Protein AF-D2PHM4-F1 (afdb_monomer_lite)

Sequence (301 aa):
MIYGFFGALIGNEVLVALSVEWSGKTADNRLIAVYLSSAILGSISFLFLSQQLGLISILLSMGILLYHSKEYLGVSKIGLSPTTYNWLLFYSIMISSAIVAFQLGLGCTIPYINLIFPASMILAVMDRDIALVTGVKIARHWENVLAFILLAIGMGIYPNGSILMILAWILSFHASGLYRFKGRRYPILHLGIAWIYLLIASILVFSYDIYIHAIAVGFLFNTVFGVDVVMMDLFVNAFNRRIHVKPSYIPFILLNVGLTMRFLYNFGLSIPILLLASPLQGIGILSFFVLTLKQVVRLNE

pLDDT: mean 85.39, std 11.66, range [43.72, 97.31]

Organism: Saccharolobus islandicus (strain L.D.8.5 / Lassen #2) (NCBI:txid425944)

Secondary structure (DSSP, 8-state):
-IIIIIHHHHHHIIIIIHHHHHHSSPPPHHHHHHHHHHHHHHHHHHHHT-HHHHHHHHHHHHHHHHHHHHHHTS--TTSPPP-HHHHHHHHHHHHHHHHHHHHHHHTS--TTGGGHHHHHHHHHHHHHHHHHHH-PPPS-HHHHHHHHHHHHHHHHTTTTTHHHHHHHHHHHHHHHTGGG--S-HHHHHHHHHHHHHHHHHHHSTT-HHHHHHIIIIIIHHHHHHHHHHHHHHHHHHHTT--------SHHHHHHHHHHHHHHHHHTT--THHHHHHHHHHHHHHHHHHHHHHHHHHHT--

Structure (mmCIF, N/CA/C/O backbone):
data_AF-D2PHM4-F1
#
_entry.id   AF-D2PHM4-F1
#
loop_
_atom_site.group_PDB
_atom_site.id
_atom_site.type_symbol
_atom_site.label_atom_id
_atom_site.label_alt_id
_atom_site.label_comp_id
_atom_site.label_asym_id
_atom_site.label_entity_id
_atom_site.label_seq_id
_atom_site.pdbx_PDB_ins_code
_atom_site.Cartn_x
_atom_site.Cartn_y
_atom_site.Cartn_z
_atom_site.occupancy
_atom_site.B_iso_or_equiv
_atom_site.auth_seq_id
_atom_site.auth_comp_id
_atom_site.auth_asym_id
_atom_site.auth_atom_id
_atom_site.pdbx_PDB_model_num
ATOM 1 N N . MET A 1 1 ? -3.105 2.148 -11.344 1.00 66.62 1 MET A N 1
ATOM 2 C CA . MET A 1 1 ? -3.064 1.179 -10.223 1.00 66.62 1 MET A CA 1
ATOM 3 C C . MET A 1 1 ? -2.754 1.851 -8.892 1.00 66.62 1 MET A C 1
ATOM 5 O O . MET A 1 1 ? -3.604 1.781 -8.025 1.00 66.62 1 MET A O 1
ATOM 9 N N . ILE A 1 2 ? -1.610 2.532 -8.738 1.00 79.00 2 ILE A N 1
ATOM 10 C CA . ILE A 1 2 ? -1.179 3.156 -7.468 1.00 79.00 2 ILE A CA 1
ATOM 11 C C . ILE A 1 2 ? -2.255 4.084 -6.876 1.00 79.00 2 ILE A C 1
ATOM 13 O O . ILE A 1 2 ? -2.878 3.745 -5.878 1.00 79.00 2 ILE A O 1
ATOM 17 N N . TYR A 1 3 ? -2.554 5.207 -7.528 1.00 78.19 3 TYR A N 1
ATOM 18 C CA . TYR A 1 3 ? -3.519 6.173 -6.986 1.00 78.19 3 TYR A CA 1
ATOM 19 C C . TYR A 1 3 ? -4.992 5.794 -7.185 1.00 78.19 3 TYR A C 1
ATOM 21 O O . TYR A 1 3 ? -5.854 6.352 -6.523 1.00 78.19 3 TYR A O 1
ATOM 29 N N . GLY A 1 4 ? -5.279 4.837 -8.071 1.00 80.62 4 GLY A N 1
ATOM 30 C CA . GLY A 1 4 ? -6.638 4.337 -8.283 1.00 80.62 4 GLY A CA 1
ATOM 31 C C . GLY A 1 4 ? -7.021 3.274 -7.255 1.00 80.62 4 GLY A C 1
ATOM 32 O O . GLY A 1 4 ? -7.888 3.494 -6.422 1.00 80.62 4 GLY A O 1
ATOM 33 N N . PHE A 1 5 ? -6.345 2.122 -7.294 1.00 80.00 5 PHE A N 1
ATOM 34 C CA . PHE A 1 5 ? -6.661 0.977 -6.442 1.00 80.00 5 PHE A CA 1
ATOM 35 C C . PHE A 1 5 ? -6.216 1.187 -4.992 1.00 80.00 5 PHE A C 1
ATOM 37 O O . PHE A 1 5 ? -7.049 1.150 -4.092 1.00 80.00 5 PHE A O 1
ATOM 44 N N . PHE A 1 6 ? -4.923 1.451 -4.757 1.00 82.38 6 PHE A N 1
ATOM 45 C CA . PHE A 1 6 ? -4.446 1.678 -3.388 1.00 82.38 6 PHE A CA 1
ATOM 46 C C . PHE A 1 6 ? -5.009 2.977 -2.824 1.00 82.38 6 PHE A C 1
ATOM 48 O O . PHE A 1 6 ? -5.387 2.999 -1.661 1.00 82.38 6 PHE A O 1
ATOM 55 N N . GLY A 1 7 ? -5.159 4.014 -3.659 1.00 84.69 7 GLY A N 1
ATOM 56 C CA . GLY A 1 7 ? -5.915 5.212 -3.295 1.00 84.69 7 GLY A CA 1
ATOM 57 C C . GLY A 1 7 ? -7.286 4.851 -2.726 1.00 84.69 7 GLY A C 1
ATOM 58 O O . GLY A 1 7 ? -7.533 5.132 -1.562 1.00 84.69 7 GLY A O 1
ATOM 59 N N . ALA A 1 8 ? -8.124 4.131 -3.477 1.00 84.62 8 ALA A N 1
ATOM 60 C CA . ALA A 1 8 ? -9.445 3.717 -3.004 1.00 84.62 8 ALA A CA 1
ATOM 61 C C . ALA A 1 8 ? -9.413 2.892 -1.702 1.00 84.62 8 ALA A C 1
ATOM 63 O O . ALA A 1 8 ? -10.218 3.159 -0.811 1.00 84.62 8 ALA A O 1
ATOM 64 N N . LEU A 1 9 ? -8.479 1.939 -1.559 1.00 83.12 9 LEU A N 1
ATOM 65 C CA . LEU A 1 9 ? -8.310 1.174 -0.313 1.00 83.12 9 LEU A CA 1
ATOM 66 C C . LEU A 1 9 ? -8.041 2.091 0.887 1.00 83.12 9 LEU A C 1
ATOM 68 O O . LEU A 1 9 ? -8.647 1.938 1.942 1.00 83.12 9 LEU A O 1
ATOM 72 N N . ILE A 1 10 ? -7.164 3.073 0.710 1.00 84.19 10 ILE A N 1
ATOM 73 C CA . ILE A 1 10 ? -6.739 4.000 1.764 1.00 84.19 10 ILE A CA 1
ATOM 74 C C . ILE A 1 10 ? -7.834 5.006 2.076 1.00 84.19 10 ILE A C 1
ATOM 76 O O . ILE A 1 10 ? -8.068 5.327 3.237 1.00 84.19 10 ILE A O 1
ATOM 80 N N . GLY A 1 11 ? -8.531 5.486 1.048 1.00 85.38 11 GLY A N 1
ATOM 81 C CA . GLY A 1 11 ? -9.717 6.307 1.216 1.00 85.38 11 GLY A CA 1
ATOM 82 C C . GLY A 1 11 ? -10.772 5.593 2.047 1.00 85.38 11 GLY A C 1
ATOM 83 O O . GLY A 1 11 ? -11.332 6.196 2.955 1.00 85.38 11 GLY A O 1
ATOM 84 N N . ASN A 1 12 ? -10.994 4.301 1.798 1.00 85.31 12 ASN A N 1
ATOM 85 C CA . ASN A 1 12 ? -11.898 3.492 2.609 1.00 85.31 12 ASN A CA 1
ATOM 86 C C . ASN A 1 12 ? -11.391 3.327 4.052 1.00 85.31 12 ASN A C 1
ATOM 88 O O . ASN A 1 12 ? -12.156 3.534 4.992 1.00 85.31 12 ASN A O 1
ATOM 92 N N . GLU A 1 13 ? -10.107 3.021 4.243 1.00 83.94 13 GLU A N 1
ATOM 93 C CA . GLU A 1 13 ? -9.522 2.885 5.582 1.00 83.94 13 GLU A CA 1
ATOM 94 C C . GLU A 1 13 ? -9.651 4.180 6.396 1.00 83.94 13 GLU A C 1
ATOM 96 O O . GLU A 1 13 ? -10.114 4.158 7.531 1.00 83.94 13 GLU A O 1
ATOM 101 N N . VAL A 1 14 ? -9.314 5.327 5.805 1.00 88.56 14 VAL A N 1
ATOM 102 C CA . VAL A 1 14 ? -9.306 6.631 6.483 1.00 88.56 14 VAL A CA 1
ATOM 103 C C . VAL A 1 14 ? -10.714 7.194 6.679 1.00 88.56 14 VAL A C 1
ATOM 105 O O . VAL A 1 14 ? -11.061 7.624 7.778 1.00 88.56 14 VAL A O 1
ATOM 108 N N . LEU A 1 15 ? -11.527 7.237 5.620 1.00 90.12 15 LEU A N 1
ATOM 109 C CA . LEU A 1 15 ? -12.811 7.950 5.624 1.00 90.12 15 LEU A CA 1
ATOM 110 C C . LEU A 1 15 ? -13.966 7.104 6.163 1.00 90.12 15 LEU A C 1
ATOM 112 O O . LEU A 1 15 ? -14.999 7.656 6.544 1.00 90.12 15 LEU A O 1
ATOM 116 N N . VAL A 1 16 ? -13.817 5.780 6.181 1.00 86.56 16 VAL A N 1
ATOM 117 C CA . VAL A 1 16 ? -14.873 4.859 6.610 1.00 86.56 16 VAL A CA 1
ATOM 118 C C . VAL A 1 16 ? -14.430 4.102 7.853 1.00 86.56 16 VAL A C 1
ATOM 120 O O . VAL A 1 16 ? -14.980 4.359 8.922 1.00 86.56 16 VAL A O 1
ATOM 123 N N . ALA A 1 17 ? -13.440 3.212 7.744 1.00 83.88 17 ALA A N 1
ATOM 124 C CA . ALA A 1 17 ? -13.094 2.286 8.824 1.00 83.88 17 ALA A CA 1
ATOM 125 C C . ALA A 1 17 ? -12.588 3.017 10.077 1.00 83.88 17 ALA A C 1
ATOM 127 O O . ALA A 1 17 ? -13.207 2.929 11.139 1.00 83.88 17 ALA A O 1
ATOM 128 N N . LEU A 1 18 ? -11.530 3.816 9.938 1.00 85.19 18 LEU A N 1
ATOM 129 C CA . LEU A 1 18 ? -10.973 4.590 11.043 1.00 85.19 18 LEU A CA 1
ATOM 130 C C . LEU A 1 18 ? -11.911 5.666 11.548 1.00 85.19 18 LEU A C 1
ATOM 132 O O . LEU A 1 18 ? -11.966 5.918 12.747 1.00 85.19 18 LEU A O 1
ATOM 136 N N . SER A 1 19 ? -12.651 6.30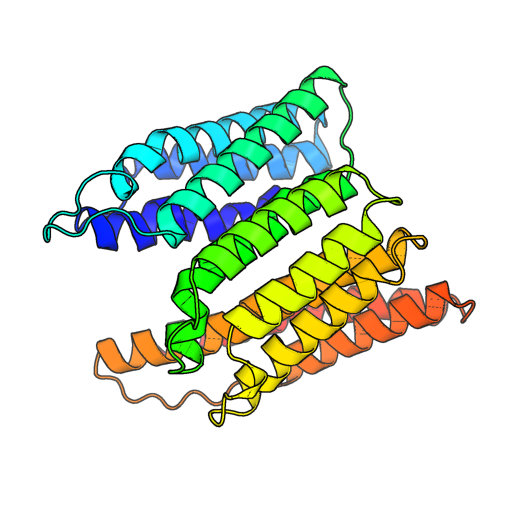6 10.647 1.00 86.38 19 SER A N 1
ATOM 137 C CA . SER A 1 19 ? -13.626 7.318 11.038 1.00 86.38 19 SER A CA 1
ATOM 138 C C . SER A 1 19 ? -14.674 6.717 11.981 1.00 86.38 19 SER A C 1
ATOM 140 O O . SER A 1 19 ? -14.967 7.290 13.033 1.00 86.38 19 SER A O 1
ATOM 142 N N . VAL A 1 20 ? -15.168 5.511 11.673 1.00 85.56 20 VAL A N 1
ATOM 143 C CA . VAL A 1 20 ? -16.106 4.776 12.532 1.00 85.56 20 VAL A CA 1
ATOM 144 C C . VAL A 1 20 ? -15.442 4.341 13.834 1.00 85.56 20 VAL A C 1
ATOM 146 O O . VAL A 1 20 ? -16.039 4.525 14.893 1.00 85.56 20 VAL A O 1
ATOM 149 N N . GLU A 1 21 ? -14.217 3.817 13.783 1.00 84.19 21 GLU A N 1
ATOM 150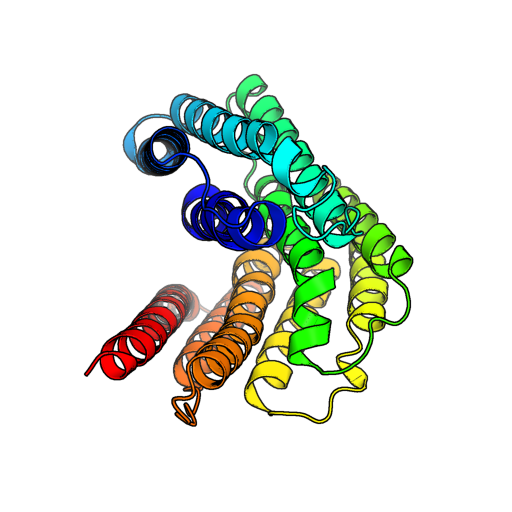 C CA . GLU A 1 21 ? -13.467 3.404 14.977 1.00 84.19 21 GLU A CA 1
ATOM 151 C C . GLU A 1 21 ? -13.244 4.577 15.947 1.00 84.19 21 GLU A C 1
ATOM 153 O O . GLU A 1 21 ? -13.407 4.435 17.160 1.00 84.19 21 GLU A O 1
ATOM 158 N N . TRP A 1 22 ? -12.922 5.758 15.417 1.00 89.44 22 TRP A N 1
ATOM 159 C CA . TRP A 1 22 ? -12.539 6.911 16.226 1.00 89.44 22 TRP A CA 1
ATOM 160 C C . TRP A 1 22 ? -13.720 7.774 16.668 1.00 89.44 22 TRP A C 1
ATOM 162 O O . TRP A 1 22 ? -13.775 8.217 17.816 1.00 89.44 22 TRP A O 1
ATOM 172 N N . SER A 1 23 ? -14.682 8.001 15.773 1.00 88.69 23 SER A N 1
ATOM 173 C CA . SER A 1 23 ? -15.784 8.956 15.962 1.00 88.69 23 SER A CA 1
ATOM 174 C C . SER A 1 23 ? -17.160 8.291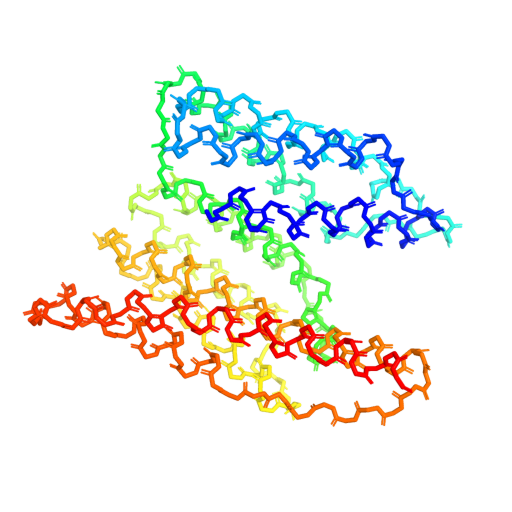 16.105 1.00 88.69 23 SER A C 1
ATOM 176 O O . SER A 1 23 ? -18.143 8.931 16.497 1.00 88.69 23 SER A O 1
ATOM 178 N N . GLY A 1 24 ? -17.255 6.989 15.816 1.00 85.44 24 GLY A N 1
ATOM 179 C CA . GLY A 1 24 ? -18.509 6.232 15.785 1.00 85.44 24 GLY A CA 1
ATOM 180 C C . GLY A 1 24 ? -19.371 6.489 14.545 1.00 85.44 24 GLY A C 1
ATOM 181 O O . GLY A 1 24 ? -20.516 6.043 14.510 1.00 85.44 24 GLY A O 1
ATOM 182 N N . LYS A 1 25 ? -18.867 7.228 13.552 1.00 88.56 25 LYS A N 1
ATOM 183 C CA . LYS A 1 25 ? -19.546 7.521 12.282 1.00 88.56 25 LYS A CA 1
ATOM 184 C C . LYS A 1 25 ? -18.534 7.584 11.140 1.00 88.56 25 LYS A C 1
ATOM 186 O O . LYS A 1 25 ? -17.356 7.814 11.372 1.00 88.56 25 LYS A O 1
ATOM 191 N N . THR A 1 26 ? -18.990 7.397 9.908 1.00 90.38 26 THR A N 1
ATOM 192 C CA . THR A 1 26 ? -18.152 7.638 8.727 1.00 90.38 26 THR A CA 1
ATOM 193 C C . THR A 1 26 ? -17.875 9.133 8.555 1.00 90.38 26 THR A C 1
ATOM 195 O O . THR A 1 26 ? -18.593 9.979 9.105 1.00 90.38 26 THR A O 1
ATOM 198 N N . ALA A 1 27 ? -16.877 9.470 7.736 1.00 90.94 27 ALA A N 1
ATOM 199 C CA . ALA A 1 27 ? -16.655 10.841 7.299 1.00 90.94 27 ALA A CA 1
ATOM 200 C C . ALA A 1 27 ? -17.902 11.405 6.592 1.00 90.94 27 ALA A C 1
ATOM 202 O O . ALA A 1 27 ? -18.759 10.659 6.110 1.00 90.94 27 ALA A O 1
ATOM 203 N N . ASP A 1 28 ? -18.000 12.736 6.519 1.00 93.25 28 ASP A N 1
ATOM 204 C CA . ASP A 1 28 ? -19.090 13.407 5.805 1.00 93.25 28 ASP A CA 1
ATOM 205 C C . ASP A 1 28 ? -19.180 12.883 4.361 1.00 93.25 28 ASP A C 1
ATOM 207 O O . ASP A 1 28 ? -18.195 12.899 3.619 1.00 93.25 28 ASP A O 1
ATOM 211 N N . ASN A 1 29 ? -20.376 12.458 3.950 1.00 92.25 29 ASN A N 1
ATOM 212 C CA . ASN A 1 29 ? -20.659 11.971 2.602 1.00 92.25 29 ASN A CA 1
ATOM 213 C C . ASN A 1 29 ? -20.210 12.958 1.518 1.00 92.25 29 ASN A C 1
ATOM 215 O O . ASN A 1 29 ? -19.776 12.533 0.448 1.00 92.25 29 ASN A O 1
ATOM 219 N N . ARG A 1 30 ? -20.269 14.271 1.783 1.00 94.06 30 ARG A N 1
ATOM 220 C CA . ARG A 1 30 ? -19.749 15.286 0.854 1.00 94.06 30 ARG A CA 1
ATOM 221 C C . ARG A 1 30 ? -18.241 15.153 0.681 1.00 94.06 30 ARG A C 1
ATOM 223 O O . ARG A 1 30 ? -17.752 15.172 -0.442 1.00 94.06 30 ARG A O 1
ATOM 230 N N . LEU A 1 31 ? -17.512 14.973 1.778 1.00 94.19 31 LEU A N 1
ATOM 231 C CA . LEU A 1 31 ? -16.062 14.804 1.770 1.00 94.19 31 LEU A CA 1
ATOM 232 C C . LEU A 1 31 ? -15.664 13.496 1.072 1.00 94.19 31 LEU A C 1
ATOM 234 O O . LEU A 1 31 ? -14.764 13.510 0.233 1.00 94.19 31 LEU A O 1
ATOM 238 N N . ILE A 1 32 ? -16.391 12.404 1.330 1.00 92.44 32 ILE A N 1
ATOM 239 C CA . ILE A 1 32 ? -16.217 11.121 0.629 1.00 92.44 32 ILE A CA 1
ATOM 240 C C . ILE A 1 32 ? -16.455 11.286 -0.878 1.00 92.44 32 ILE A C 1
ATOM 242 O O . ILE A 1 32 ? -15.651 10.820 -1.684 1.00 92.44 32 ILE A O 1
ATOM 246 N N . ALA A 1 33 ? -17.516 11.986 -1.285 1.00 93.00 33 ALA A N 1
ATOM 247 C CA . ALA A 1 33 ? -17.826 12.206 -2.697 1.00 93.00 33 ALA A CA 1
ATOM 248 C C . ALA A 1 33 ? -16.754 13.046 -3.412 1.00 93.00 33 ALA A C 1
ATOM 250 O O . ALA A 1 33 ? -16.346 12.710 -4.528 1.00 93.00 33 ALA A O 1
ATOM 251 N N . VAL A 1 34 ? -16.252 14.112 -2.779 1.00 95.69 34 VAL A N 1
ATOM 252 C CA . VAL A 1 34 ? -15.165 14.935 -3.343 1.00 95.69 34 VAL A CA 1
ATOM 253 C C . VAL A 1 34 ? -13.862 14.129 -3.419 1.00 95.69 34 VAL A C 1
ATOM 255 O O . VAL A 1 34 ? -13.149 14.181 -4.422 1.00 95.69 34 VAL A O 1
ATOM 258 N N . TYR A 1 35 ? -13.567 13.316 -2.405 1.00 95.69 35 TYR A N 1
ATOM 259 C CA . TYR A 1 35 ? -12.423 12.409 -2.426 1.00 95.69 35 TYR A CA 1
ATOM 260 C C . TYR A 1 35 ? -12.505 11.401 -3.585 1.00 95.69 35 TYR A C 1
ATOM 262 O O . TYR A 1 35 ? -11.561 11.270 -4.364 1.00 95.69 35 TYR A O 1
ATOM 270 N N . LEU A 1 36 ? -13.640 10.715 -3.739 1.00 92.38 36 LEU A N 1
ATOM 271 C CA . LEU A 1 36 ? -13.823 9.705 -4.784 1.00 92.38 36 LEU A CA 1
ATOM 272 C C . LEU A 1 36 ? -13.783 10.325 -6.178 1.00 92.38 36 LEU A C 1
ATOM 274 O O . LEU A 1 36 ? -13.087 9.819 -7.055 1.00 92.38 36 LEU A O 1
ATOM 278 N N . SER A 1 37 ? -14.491 11.436 -6.383 1.00 93.31 37 SER A N 1
ATOM 279 C CA . SER A 1 37 ? -14.490 12.133 -7.672 1.00 93.31 37 SER A CA 1
ATOM 280 C C . SER A 1 37 ? -13.090 12.607 -8.056 1.00 93.31 37 SER A C 1
ATOM 282 O O . SER A 1 37 ? -12.673 12.372 -9.185 1.00 93.31 37 SER A O 1
ATOM 284 N N . SER A 1 38 ? -12.319 13.176 -7.127 1.00 94.81 38 SER A N 1
ATOM 285 C CA . SER A 1 38 ? -10.934 13.592 -7.390 1.00 94.81 38 SER A CA 1
ATOM 286 C C . SER A 1 38 ? -9.987 12.419 -7.666 1.00 94.81 38 SER A C 1
ATOM 288 O O . SER A 1 38 ? -9.202 12.482 -8.613 1.00 94.81 38 SER A O 1
ATOM 290 N N . ALA A 1 39 ? -10.094 11.310 -6.928 1.00 92.19 39 ALA A N 1
ATOM 291 C CA . ALA A 1 39 ? -9.300 10.104 -7.178 1.00 92.19 39 ALA A CA 1
ATOM 292 C C . ALA A 1 39 ? -9.613 9.465 -8.547 1.00 92.19 39 ALA A C 1
ATOM 294 O O . ALA A 1 39 ? -8.702 9.055 -9.281 1.00 92.19 39 ALA A O 1
ATOM 295 N N . ILE A 1 40 ? -10.897 9.410 -8.917 1.00 91.62 40 ILE A N 1
ATOM 296 C CA . ILE A 1 40 ? -11.364 8.899 -10.214 1.00 91.62 40 ILE A CA 1
ATOM 297 C C . ILE A 1 40 ? -10.912 9.826 -11.342 1.00 91.62 40 ILE A C 1
ATOM 299 O O . ILE A 1 40 ? -10.309 9.353 -12.304 1.00 91.62 40 ILE A O 1
ATOM 303 N N . LEU A 1 41 ? -11.134 11.138 -11.212 1.00 93.19 41 LEU A N 1
ATOM 304 C CA . LEU A 1 41 ? -10.685 12.130 -12.191 1.00 93.19 41 LEU A CA 1
ATOM 305 C C . LEU A 1 41 ? -9.172 12.076 -12.377 1.00 93.19 41 LEU A C 1
ATOM 307 O O . LEU A 1 41 ? -8.711 12.100 -13.515 1.00 93.19 41 LEU A O 1
ATOM 311 N N . GLY A 1 42 ? -8.400 11.924 -11.299 1.00 92.25 42 GLY A N 1
ATOM 312 C CA . GLY A 1 42 ? -6.953 11.748 -11.384 1.00 92.25 42 GLY A CA 1
ATOM 313 C C . GLY A 1 42 ? -6.572 10.497 -12.171 1.00 92.25 42 GLY A C 1
ATOM 314 O O . GLY A 1 42 ? -5.766 10.565 -13.099 1.00 92.25 42 GLY A O 1
ATOM 315 N N . SER A 1 43 ? -7.210 9.366 -11.865 1.00 89.31 43 SER A N 1
ATOM 316 C CA . SER A 1 43 ? -6.974 8.090 -12.552 1.00 89.31 43 SER A CA 1
ATOM 317 C C . SER A 1 43 ? -7.324 8.140 -14.044 1.00 89.31 43 SER A C 1
ATOM 319 O O . SER A 1 43 ? -6.544 7.663 -14.865 1.00 89.31 43 SER A O 1
ATOM 321 N N . ILE A 1 44 ? -8.461 8.743 -14.403 1.00 90.50 44 ILE A N 1
ATOM 322 C CA . ILE A 1 44 ? -8.882 8.953 -15.798 1.00 90.50 44 ILE A CA 1
ATOM 323 C C . ILE A 1 44 ? -7.925 9.921 -16.497 1.00 90.50 44 ILE A C 1
ATOM 325 O O . ILE A 1 44 ? -7.520 9.677 -17.632 1.00 90.50 44 ILE A O 1
ATOM 329 N N . SER A 1 45 ? -7.511 10.992 -15.818 1.00 92.38 45 SER A N 1
ATOM 330 C CA . SER A 1 45 ? -6.650 12.016 -16.411 1.00 92.38 45 SER A CA 1
ATOM 331 C C . SER A 1 45 ? -5.275 11.483 -16.781 1.00 92.38 45 SER A C 1
ATOM 333 O O . SER A 1 45 ? -4.793 11.788 -17.869 1.00 92.38 45 SER A O 1
ATOM 335 N N . PHE A 1 46 ? -4.684 10.632 -15.935 1.00 89.75 46 PHE A N 1
ATOM 336 C CA . PHE A 1 46 ? -3.425 9.955 -16.256 1.00 89.75 46 PHE A CA 1
ATOM 337 C C . PHE A 1 46 ? -3.510 9.055 -17.491 1.00 89.75 46 PHE A C 1
ATOM 339 O O . PHE A 1 46 ? -2.491 8.842 -18.141 1.00 89.75 46 PHE A O 1
ATOM 346 N N . LEU A 1 47 ? -4.692 8.512 -17.797 1.00 87.06 47 LEU A N 1
ATOM 347 C CA . LEU A 1 47 ? -4.894 7.607 -18.927 1.00 87.06 47 LEU A CA 1
ATOM 348 C C . LEU A 1 47 ? -5.255 8.340 -20.223 1.00 87.06 47 LEU A C 1
ATOM 350 O O . LEU A 1 47 ? -4.813 7.919 -21.287 1.00 87.06 47 LEU A O 1
ATOM 354 N N . PHE A 1 48 ? -6.063 9.401 -20.142 1.00 90.62 48 PHE A N 1
ATOM 355 C CA . PHE A 1 48 ? -6.757 9.938 -21.319 1.00 90.62 48 PHE A CA 1
ATOM 356 C C . PHE A 1 48 ? -6.614 11.447 -21.542 1.00 90.62 48 PHE A C 1
ATOM 358 O O . PHE A 1 48 ? -6.939 11.906 -22.633 1.00 90.62 48 PHE A O 1
ATOM 365 N N . LEU A 1 49 ? -6.186 12.232 -20.545 1.00 90.62 49 LEU A N 1
ATOM 366 C CA . LEU A 1 49 ? -6.238 13.701 -20.619 1.00 90.62 49 LEU A CA 1
ATOM 367 C C . LEU A 1 49 ? -4.847 14.328 -20.519 1.00 90.62 49 LEU A C 1
ATOM 369 O O . LEU A 1 49 ? -4.281 14.757 -21.520 1.00 90.62 49 LEU A O 1
ATOM 373 N N . SER A 1 50 ? -4.295 14.416 -19.309 1.00 92.06 50 SER A N 1
ATOM 374 C CA . SER A 1 50 ? -2.965 14.973 -19.079 1.00 92.06 50 SER A CA 1
ATOM 375 C C . SER A 1 50 ? -2.391 14.522 -17.737 1.00 92.06 50 SER A C 1
ATOM 377 O O . SER A 1 50 ? -3.110 14.340 -16.749 1.00 92.06 50 SER A O 1
ATOM 379 N N . GLN A 1 51 ? -1.062 14.385 -17.685 1.00 90.94 51 GLN A N 1
ATOM 380 C CA . GLN A 1 51 ? -0.354 14.043 -16.448 1.00 90.94 51 GLN A CA 1
ATOM 381 C C . GLN A 1 51 ? -0.518 15.127 -15.378 1.00 90.94 51 GLN A C 1
ATOM 383 O O . GLN A 1 51 ? -0.713 14.803 -14.211 1.00 90.94 51 GLN A O 1
ATOM 388 N N . GLN A 1 52 ? -0.488 16.403 -15.769 1.00 93.50 52 GLN A N 1
ATOM 389 C CA . GLN A 1 52 ? -0.634 17.525 -14.839 1.00 93.50 52 GLN A CA 1
ATOM 390 C C . GLN A 1 52 ? -2.013 17.537 -14.174 1.00 93.50 52 GLN A C 1
ATOM 392 O O . GLN A 1 52 ? -2.098 17.644 -12.953 1.00 93.50 52 GLN A O 1
ATOM 397 N N . LEU A 1 53 ? -3.091 17.352 -14.945 1.00 94.25 53 LEU A N 1
ATOM 398 C CA . LEU A 1 53 ? -4.444 17.271 -14.389 1.00 94.25 53 LEU A CA 1
ATOM 399 C C . LEU A 1 53 ? -4.601 16.045 -13.478 1.00 94.25 53 LEU A C 1
ATOM 401 O O . LEU A 1 53 ? -5.241 16.131 -12.426 1.00 94.25 53 LEU A O 1
ATOM 405 N N . GLY A 1 54 ? -3.965 14.927 -13.849 1.00 94.00 54 GLY A N 1
ATOM 406 C CA . GLY A 1 54 ? -3.853 13.735 -13.010 1.00 94.00 54 GLY A CA 1
ATOM 407 C C . GLY A 1 54 ? -3.220 14.039 -11.652 1.00 94.00 54 GLY A C 1
ATOM 408 O O . GLY A 1 54 ? -3.821 13.761 -10.615 1.00 94.00 54 GLY A O 1
ATOM 409 N N . LEU A 1 55 ? -2.046 14.674 -11.653 1.00 94.69 55 LEU A N 1
ATOM 410 C CA . LEU A 1 55 ? -1.311 15.050 -10.442 1.00 94.69 55 LEU A CA 1
ATOM 411 C C . LEU A 1 55 ? -2.092 16.040 -9.569 1.00 94.69 55 LEU A C 1
ATOM 413 O O . LEU A 1 55 ? -2.175 15.827 -8.363 1.00 94.69 55 LEU A O 1
ATOM 417 N N . ILE A 1 56 ? -2.722 17.064 -10.155 1.00 96.62 56 ILE A N 1
ATOM 418 C CA . ILE A 1 56 ? -3.556 18.035 -9.420 1.00 96.62 56 ILE A CA 1
ATOM 419 C C . ILE A 1 56 ? -4.721 17.328 -8.721 1.00 96.62 56 ILE A C 1
ATOM 421 O O . ILE A 1 56 ? -4.964 17.543 -7.534 1.00 96.62 56 ILE A O 1
ATOM 425 N N . SER A 1 57 ? -5.422 16.451 -9.442 1.00 96.31 57 SER A N 1
ATOM 426 C CA . SER A 1 57 ? -6.587 15.741 -8.906 1.00 96.31 57 SER A CA 1
ATOM 427 C C . SER A 1 57 ? -6.197 14.770 -7.787 1.00 96.31 57 SER A C 1
ATOM 429 O O . SER A 1 57 ? -6.879 14.697 -6.765 1.00 96.31 57 SER A O 1
ATOM 431 N N . ILE A 1 58 ? -5.069 14.065 -7.930 1.00 95.06 58 ILE A N 1
ATOM 432 C CA . ILE A 1 58 ? -4.539 13.205 -6.863 1.00 95.06 58 ILE A CA 1
ATOM 433 C C . ILE A 1 58 ? -4.058 14.022 -5.667 1.00 95.06 58 ILE A C 1
ATOM 435 O O . ILE A 1 58 ? -4.308 13.621 -4.533 1.00 95.06 58 ILE A O 1
ATOM 439 N N . LEU A 1 59 ? -3.413 15.169 -5.879 1.00 96.06 59 LEU A N 1
ATOM 440 C CA . LEU A 1 59 ? -2.989 16.033 -4.781 1.00 96.06 59 LEU A CA 1
ATOM 441 C C . LEU A 1 59 ? -4.193 16.538 -3.978 1.00 96.06 59 LEU A C 1
ATOM 443 O O . LEU A 1 59 ? -4.147 16.542 -2.751 1.00 96.06 59 LEU A O 1
ATOM 447 N N . LEU A 1 60 ? -5.291 16.886 -4.655 1.00 97.00 60 LEU A N 1
ATOM 448 C CA . LEU A 1 60 ? -6.549 17.255 -4.007 1.00 97.00 60 LEU A CA 1
ATOM 449 C C . LEU A 1 60 ? -7.134 16.087 -3.199 1.00 97.00 60 LEU A C 1
ATOM 451 O O . LEU A 1 60 ? -7.510 16.268 -2.043 1.00 97.00 60 LEU A O 1
ATOM 455 N N . SER A 1 61 ? -7.139 14.880 -3.769 1.00 95.50 61 SER A N 1
ATOM 456 C CA . SER A 1 61 ? -7.563 13.654 -3.082 1.00 95.50 61 SER A CA 1
ATOM 457 C C . SER A 1 61 ? -6.741 13.389 -1.809 1.00 95.50 61 SER A C 1
ATOM 459 O O . SER A 1 61 ? -7.310 13.173 -0.738 1.00 95.50 61 SER A O 1
ATOM 461 N N . MET A 1 62 ? -5.409 13.494 -1.880 1.00 95.12 62 MET A N 1
ATOM 462 C CA . MET A 1 62 ? -4.529 13.339 -0.713 1.00 95.12 62 MET A CA 1
ATOM 463 C C . MET A 1 62 ? -4.709 14.468 0.306 1.00 95.12 62 MET A C 1
ATOM 465 O O . MET A 1 62 ? -4.718 14.210 1.508 1.00 95.12 62 MET A O 1
ATOM 469 N N . GLY A 1 63 ? -4.919 15.703 -0.153 1.00 96.06 63 GLY A N 1
ATOM 470 C CA . GLY A 1 63 ? -5.211 16.850 0.707 1.00 96.06 63 GLY A CA 1
ATOM 471 C C . GLY A 1 63 ? -6.487 16.659 1.529 1.00 96.06 63 GLY A C 1
ATOM 472 O O . GLY A 1 63 ? -6.520 17.023 2.702 1.00 96.06 63 GLY A O 1
ATOM 473 N N . ILE A 1 64 ? -7.510 16.017 0.960 1.00 96.12 64 ILE A N 1
ATOM 474 C CA . ILE A 1 64 ? -8.736 15.656 1.687 1.00 96.12 64 ILE A CA 1
ATOM 475 C C . ILE A 1 64 ? -8.450 14.616 2.775 1.00 96.12 64 ILE A C 1
ATOM 477 O O . ILE A 1 64 ? -8.934 14.764 3.898 1.00 96.12 64 ILE A O 1
ATOM 481 N N . LEU A 1 65 ? -7.645 13.592 2.474 1.00 95.00 65 LEU A N 1
ATOM 482 C CA . LEU A 1 65 ? -7.251 12.592 3.470 1.00 95.00 65 LEU A CA 1
ATOM 483 C C . LEU A 1 65 ? -6.432 13.216 4.609 1.00 95.00 65 LEU A C 1
ATOM 485 O O . LEU A 1 65 ? -6.705 12.935 5.774 1.00 95.00 65 LEU A O 1
ATOM 489 N N . LEU A 1 66 ? -5.491 14.113 4.293 1.00 95.38 66 LEU A N 1
ATOM 490 C CA . LEU A 1 66 ? -4.745 14.882 5.297 1.00 95.38 66 LEU A CA 1
ATOM 491 C C . LEU A 1 66 ? -5.657 15.778 6.129 1.00 95.38 66 LEU A C 1
ATOM 493 O O . LEU A 1 66 ? -5.499 15.870 7.338 1.00 95.38 66 LEU A O 1
ATOM 497 N N . TYR A 1 67 ? -6.636 16.431 5.512 1.00 95.25 67 TYR A N 1
ATOM 498 C CA . TYR A 1 67 ? -7.595 17.240 6.255 1.00 95.25 67 TYR A CA 1
ATOM 499 C C . TYR A 1 67 ? -8.418 16.390 7.233 1.00 95.25 67 TYR A C 1
ATOM 501 O O . TYR A 1 67 ? -8.693 16.824 8.355 1.00 95.25 67 TYR A O 1
ATOM 509 N N . HIS A 1 68 ? -8.810 15.180 6.824 1.00 95.25 68 HIS A N 1
ATOM 510 C CA . HIS A 1 68 ? -9.569 14.269 7.677 1.00 95.25 68 HIS A CA 1
ATOM 511 C C . HIS A 1 68 ? -8.714 13.619 8.775 1.00 95.25 68 HIS A C 1
ATOM 513 O O . HIS A 1 68 ? -9.268 13.182 9.782 1.00 95.25 68 HIS A O 1
ATOM 519 N N . SER A 1 69 ? -7.380 13.612 8.654 1.00 92.81 69 SER A N 1
ATOM 520 C CA . SER A 1 69 ? -6.506 12.945 9.627 1.00 92.81 69 SER A CA 1
ATOM 521 C C . SER A 1 69 ? -6.611 13.485 11.046 1.00 92.81 69 SER A C 1
ATOM 523 O O . SER A 1 69 ? -6.348 12.757 12.000 1.00 92.81 69 SER A O 1
ATOM 525 N N . LYS A 1 70 ? -7.057 14.735 11.208 1.00 91.38 70 LYS A N 1
ATOM 526 C CA . LYS A 1 70 ? -7.347 15.332 12.518 1.00 91.38 70 LYS A CA 1
ATOM 527 C C . LYS A 1 70 ? -8.317 14.500 13.362 1.00 91.38 70 LYS A C 1
ATOM 529 O O . LYS A 1 70 ? -8.245 14.578 14.581 1.00 91.38 70 LYS A O 1
ATOM 534 N N . GLU A 1 71 ? -9.204 13.729 12.727 1.00 90.06 71 GLU A N 1
ATOM 535 C CA . GLU A 1 71 ? -10.175 12.895 13.432 1.00 90.06 71 GLU A CA 1
ATOM 536 C C . GLU A 1 71 ? -9.445 11.794 14.201 1.00 90.06 71 GLU A C 1
ATOM 538 O O . GLU A 1 71 ? -9.518 11.748 15.423 1.00 90.06 71 GLU A O 1
ATOM 543 N N . TYR A 1 72 ? -8.646 10.981 13.504 1.00 88.94 72 TYR A N 1
ATOM 544 C CA . TYR A 1 72 ? -7.949 9.833 14.090 1.00 88.94 72 TYR A CA 1
ATOM 545 C C . TYR A 1 72 ? -6.610 10.178 14.767 1.00 88.94 72 TYR A C 1
ATOM 547 O O . TYR A 1 72 ? -5.965 9.304 15.345 1.00 88.94 72 TYR A O 1
ATOM 555 N N . LEU A 1 73 ? -6.163 11.434 14.677 1.00 93.12 73 LEU A N 1
ATOM 556 C CA . LEU A 1 73 ? -5.059 11.983 15.474 1.00 93.12 73 LEU A CA 1
ATOM 557 C C . LEU A 1 73 ? -5.547 12.691 16.751 1.00 93.12 73 LEU A C 1
ATOM 559 O O . LEU A 1 73 ? -4.728 13.106 17.570 1.00 93.12 73 LEU A O 1
ATOM 563 N N . GLY A 1 74 ? -6.862 12.841 16.936 1.00 90.25 74 GLY A N 1
ATOM 564 C CA . GLY A 1 74 ? -7.465 13.301 18.186 1.00 90.25 74 GLY A CA 1
ATOM 565 C C . GLY A 1 74 ? -7.636 12.171 19.205 1.00 90.25 74 GLY A C 1
ATOM 566 O O . GLY A 1 74 ? -7.242 11.034 18.968 1.00 90.25 74 GLY A O 1
ATOM 567 N N . VAL A 1 75 ? -8.268 12.456 20.342 1.00 89.75 75 VAL A N 1
ATOM 568 C CA . VAL A 1 75 ? -8.720 11.405 21.273 1.00 89.75 75 VAL A CA 1
ATOM 569 C C . VAL A 1 75 ? -10.008 10.787 20.727 1.00 89.75 75 VAL A C 1
ATOM 571 O O . VAL A 1 75 ? -10.896 11.518 20.287 1.00 89.75 75 VAL A O 1
ATOM 574 N N . SER A 1 76 ? -10.117 9.458 20.744 1.00 89.62 76 SER A N 1
ATOM 575 C CA . SER A 1 76 ? -11.304 8.767 20.239 1.00 89.62 76 SER A CA 1
ATOM 576 C C . SER A 1 76 ? -12.527 9.001 21.128 1.00 89.62 76 SER A C 1
ATOM 578 O O . SER A 1 76 ? -12.415 9.360 22.303 1.00 89.62 76 SER A O 1
ATOM 580 N N . LYS A 1 77 ? -13.723 8.722 20.603 1.00 87.56 77 LYS A N 1
ATOM 581 C CA . LYS A 1 77 ? -14.991 8.813 21.347 1.00 87.56 77 LYS A CA 1
ATOM 582 C C . LYS A 1 77 ? -15.016 7.942 22.611 1.00 87.56 77 LYS A C 1
ATOM 584 O O . LYS A 1 77 ? -15.741 8.253 23.551 1.00 87.56 77 LYS A O 1
ATOM 589 N N . ILE A 1 78 ? -14.226 6.869 22.632 1.00 86.00 78 ILE A N 1
ATOM 590 C CA . ILE A 1 78 ? -14.064 5.962 23.779 1.00 86.00 78 ILE A CA 1
ATOM 591 C C . ILE A 1 78 ? -12.817 6.278 24.627 1.00 86.00 78 ILE A C 1
ATOM 593 O O . ILE A 1 78 ? -12.470 5.504 25.513 1.00 86.00 78 ILE A O 1
ATOM 597 N N . GLY A 1 79 ? -12.150 7.410 24.381 1.00 87.06 79 GLY A N 1
ATOM 598 C CA . GLY A 1 79 ? -11.025 7.899 25.181 1.00 87.06 79 GLY A CA 1
ATOM 599 C C . GLY A 1 79 ? -9.657 7.320 24.812 1.00 87.06 79 GLY A C 1
ATOM 600 O O . GLY A 1 79 ? -8.711 7.487 25.579 1.00 87.06 79 GLY A O 1
ATOM 601 N N . LEU A 1 80 ? -9.523 6.642 23.667 1.00 87.25 80 LEU A N 1
ATOM 602 C CA . LEU A 1 80 ? -8.231 6.118 23.211 1.00 87.25 80 LEU A CA 1
ATOM 603 C C . LEU A 1 80 ? -7.379 7.236 22.609 1.00 87.25 80 LEU A C 1
ATOM 605 O O . LEU A 1 80 ? -7.870 8.070 21.846 1.00 87.25 80 LEU A O 1
ATOM 609 N N . SER A 1 81 ? -6.091 7.236 22.935 1.00 90.50 81 SER A N 1
ATOM 610 C CA . SER A 1 81 ? -5.107 8.105 22.298 1.00 90.50 81 SER A CA 1
ATOM 611 C C . SER A 1 81 ? -4.636 7.525 20.956 1.00 90.50 81 SER A C 1
ATOM 613 O O . SER A 1 81 ? -4.650 6.303 20.778 1.00 90.50 81 SER A O 1
ATOM 615 N N . PRO A 1 82 ? -4.177 8.373 20.014 1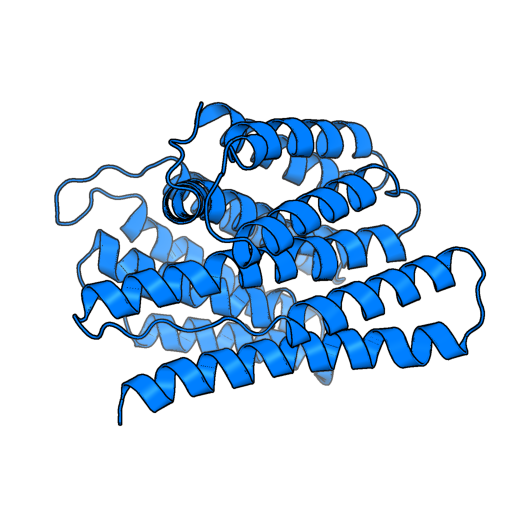.00 89.81 82 PRO A N 1
ATOM 616 C CA . PRO A 1 82 ? -3.594 7.918 18.756 1.00 89.81 82 PRO A CA 1
ATOM 617 C C . PRO A 1 82 ? -2.424 6.964 18.989 1.00 89.81 82 PRO A C 1
ATOM 619 O O . PRO A 1 82 ? -1.537 7.229 19.804 1.00 89.81 82 PRO A O 1
ATOM 622 N N . THR A 1 83 ? -2.409 5.870 18.237 1.00 90.00 83 THR A N 1
ATOM 623 C CA . THR A 1 83 ? -1.361 4.847 18.293 1.00 90.00 83 THR A CA 1
ATOM 624 C C . THR A 1 83 ? -0.321 5.051 17.189 1.00 90.00 83 THR A C 1
ATOM 626 O O . THR A 1 83 ? -0.463 5.925 16.330 1.00 90.00 83 THR A O 1
ATOM 629 N N . THR A 1 84 ? 0.743 4.243 17.192 1.00 90.50 84 THR A N 1
ATOM 630 C CA . THR A 1 84 ? 1.783 4.267 16.151 1.00 90.50 84 THR A CA 1
ATOM 631 C C . THR A 1 84 ? 1.196 4.106 14.746 1.00 90.50 84 THR A C 1
ATOM 633 O O . THR A 1 84 ? 1.540 4.895 13.867 1.00 90.50 84 THR A O 1
ATOM 636 N N . TYR A 1 85 ? 0.246 3.189 14.558 1.00 89.69 85 TYR A N 1
ATOM 637 C CA . TYR A 1 85 ? -0.522 3.026 13.322 1.00 89.69 85 TYR A CA 1
ATOM 638 C C . TYR A 1 85 ? -1.122 4.356 12.810 1.00 89.69 85 TYR A C 1
ATOM 640 O O . TYR A 1 85 ? -0.911 4.715 11.651 1.00 89.69 85 TYR A O 1
ATOM 648 N N . ASN A 1 86 ? -1.789 5.140 13.672 1.00 92.12 86 ASN A N 1
ATOM 649 C CA . ASN A 1 86 ? -2.434 6.406 13.284 1.00 92.12 86 ASN A CA 1
ATOM 650 C C . ASN A 1 86 ? -1.406 7.420 12.755 1.00 92.12 86 ASN A C 1
ATOM 652 O O . ASN A 1 86 ? -1.626 8.091 11.743 1.00 92.12 86 ASN A O 1
ATOM 656 N N . TRP A 1 87 ? -0.259 7.512 13.429 1.00 93.88 87 TRP A N 1
ATOM 657 C CA . TRP A 1 87 ? 0.825 8.408 13.037 1.00 93.88 87 TRP A CA 1
ATOM 658 C C . TRP A 1 87 ? 1.510 7.957 11.746 1.00 93.88 87 TRP A C 1
ATOM 660 O O . TRP A 1 87 ? 1.714 8.777 10.853 1.00 93.88 87 TRP A O 1
ATOM 670 N N . LEU A 1 88 ? 1.823 6.666 11.601 1.00 94.00 88 LEU A N 1
ATOM 671 C CA . LEU A 1 88 ? 2.421 6.125 10.374 1.00 94.00 88 LEU A CA 1
ATOM 672 C C . LEU A 1 88 ? 1.502 6.323 9.166 1.00 94.00 88 LEU A C 1
ATOM 674 O O . LEU A 1 88 ? 1.971 6.679 8.082 1.00 94.00 88 LEU A O 1
ATOM 678 N N . LEU A 1 89 ? 0.192 6.170 9.358 1.00 93.06 89 LEU A N 1
ATOM 679 C CA . LEU A 1 89 ? -0.807 6.426 8.329 1.00 93.06 89 LEU A CA 1
ATOM 680 C C . LEU A 1 89 ? -0.783 7.888 7.872 1.00 93.06 89 LEU A C 1
ATOM 682 O O . LEU A 1 89 ? -0.685 8.173 6.678 1.00 93.06 89 LEU A O 1
ATOM 686 N N . PHE A 1 90 ? -0.809 8.820 8.827 1.00 95.12 90 PHE A N 1
ATOM 687 C CA . PHE A 1 90 ? -0.692 10.250 8.550 1.00 95.12 90 PHE A CA 1
ATOM 688 C C . PHE A 1 90 ? 0.599 10.588 7.790 1.00 95.12 90 PHE A C 1
ATOM 690 O O . PHE A 1 90 ? 0.546 11.240 6.744 1.00 95.12 90 PHE A O 1
ATOM 697 N N . TYR A 1 91 ? 1.750 10.093 8.255 1.00 95.69 91 TYR A N 1
ATOM 698 C CA . TYR A 1 91 ? 3.034 10.329 7.592 1.00 95.69 91 TYR A CA 1
ATOM 699 C C . TYR A 1 91 ? 3.091 9.722 6.186 1.00 95.69 91 TYR A C 1
ATOM 701 O O . TYR A 1 91 ? 3.648 10.350 5.288 1.00 95.69 91 TYR A O 1
ATOM 709 N N . SER A 1 92 ? 2.468 8.564 5.954 1.00 94.62 92 SER A N 1
ATOM 710 C CA . SER A 1 92 ? 2.361 7.956 4.617 1.00 94.62 92 SER A CA 1
ATOM 711 C C . SER A 1 92 ? 1.646 8.883 3.635 1.00 94.62 92 SER A C 1
ATOM 713 O O . SER A 1 92 ? 2.131 9.124 2.526 1.00 94.62 92 SER A O 1
ATOM 715 N N . ILE A 1 93 ? 0.507 9.452 4.045 1.00 94.81 93 ILE A N 1
ATOM 716 C CA . ILE A 1 93 ? -0.283 10.376 3.215 1.00 94.81 93 ILE A CA 1
ATOM 717 C C . ILE A 1 93 ? 0.492 11.684 2.998 1.00 94.81 93 ILE A C 1
ATOM 719 O O . ILE A 1 93 ? 0.510 12.218 1.886 1.00 94.81 93 ILE A O 1
ATOM 723 N N . MET A 1 94 ? 1.184 12.181 4.026 1.00 96.19 94 MET A N 1
ATOM 724 C CA . MET A 1 94 ? 1.982 13.407 3.947 1.00 96.19 94 MET A CA 1
ATOM 725 C C . MET A 1 94 ? 3.161 13.260 2.975 1.00 96.19 94 MET A C 1
ATOM 727 O O . MET A 1 94 ? 3.323 14.091 2.082 1.00 96.19 94 MET A O 1
ATOM 731 N N . ILE A 1 95 ? 3.935 12.175 3.088 1.00 95.06 95 ILE A N 1
ATOM 732 C CA . ILE A 1 95 ? 5.037 11.851 2.165 1.00 95.06 95 ILE A CA 1
ATOM 733 C C . ILE A 1 95 ? 4.507 11.728 0.733 1.00 95.06 95 ILE A C 1
ATOM 735 O O . ILE A 1 95 ? 5.088 12.276 -0.201 1.00 95.06 95 ILE A O 1
ATOM 739 N N . SER A 1 96 ? 3.364 11.069 0.557 1.00 93.94 96 SER A N 1
ATOM 740 C CA . SER A 1 96 ? 2.745 10.886 -0.760 1.00 93.94 96 SER A CA 1
ATOM 741 C C . SER A 1 96 ? 2.276 12.200 -1.374 1.00 93.94 96 SER A C 1
ATOM 743 O O . SER A 1 96 ? 2.468 12.424 -2.566 1.00 93.94 96 SER A O 1
ATOM 745 N N . SER A 1 97 ? 1.722 13.098 -0.559 1.00 95.31 97 SER A N 1
ATOM 746 C CA . SER A 1 97 ? 1.344 14.448 -0.987 1.00 95.31 97 SER A CA 1
ATOM 747 C C . SER A 1 97 ? 2.566 15.251 -1.425 1.00 95.31 97 SER A C 1
ATOM 749 O O . SER A 1 97 ? 2.533 15.889 -2.475 1.00 95.31 97 SER A O 1
ATOM 751 N N . ALA A 1 98 ? 3.666 15.169 -0.671 1.00 96.19 98 ALA A N 1
ATOM 752 C CA . ALA A 1 98 ? 4.923 15.826 -1.019 1.00 96.19 98 ALA A CA 1
ATOM 753 C C . ALA A 1 98 ? 5.504 15.295 -2.340 1.00 96.19 98 ALA A C 1
ATOM 755 O O . ALA A 1 98 ? 5.914 16.084 -3.188 1.00 96.19 98 ALA A O 1
ATOM 756 N N . ILE A 1 99 ? 5.475 13.975 -2.555 1.00 94.94 99 ILE A N 1
ATOM 757 C CA . ILE A 1 99 ? 5.899 13.340 -3.813 1.00 94.94 99 ILE A CA 1
ATOM 758 C C . ILE A 1 99 ? 5.066 13.847 -4.994 1.00 94.94 99 ILE A C 1
ATOM 760 O O . ILE A 1 99 ? 5.627 14.248 -6.013 1.00 94.94 99 ILE A O 1
ATOM 764 N N . VAL A 1 100 ? 3.737 13.850 -4.865 1.00 94.94 100 VAL A N 1
ATOM 765 C CA . VAL A 1 100 ? 2.834 14.291 -5.941 1.00 94.94 100 VAL A CA 1
ATOM 766 C C . VAL A 1 100 ? 3.022 15.781 -6.230 1.00 94.94 100 VAL A C 1
ATOM 768 O O . VAL A 1 100 ? 3.081 16.169 -7.394 1.00 94.94 100 VAL A O 1
ATOM 771 N N . ALA A 1 101 ? 3.175 16.615 -5.198 1.00 96.12 101 ALA A N 1
ATOM 772 C CA . ALA A 1 101 ? 3.450 18.043 -5.356 1.00 96.12 101 ALA A CA 1
ATOM 773 C C . ALA A 1 101 ? 4.800 18.298 -6.046 1.00 96.12 101 ALA A C 1
ATOM 775 O O . ALA A 1 101 ? 4.887 19.131 -6.948 1.00 96.12 101 ALA A O 1
ATOM 776 N N . PHE A 1 102 ? 5.840 17.546 -5.679 1.00 95.50 102 PHE A N 1
ATOM 777 C CA . PHE A 1 102 ? 7.147 17.612 -6.329 1.00 95.50 102 PHE A CA 1
ATOM 778 C C . PHE A 1 102 ? 7.065 17.226 -7.812 1.00 95.50 102 PHE A C 1
ATOM 780 O O . PHE A 1 102 ? 7.548 17.959 -8.672 1.00 95.50 102 PHE A O 1
ATOM 787 N N . GLN A 1 103 ? 6.387 16.121 -8.133 1.00 94.94 103 GLN A N 1
ATOM 788 C CA . GLN A 1 103 ? 6.163 15.684 -9.516 1.00 94.94 103 GLN A CA 1
ATOM 789 C C . GLN A 1 103 ? 5.325 16.675 -10.325 1.00 94.94 103 GLN A C 1
ATOM 791 O O . GLN A 1 103 ? 5.576 16.863 -11.515 1.00 94.94 103 GLN A O 1
ATOM 796 N N . LEU A 1 104 ? 4.356 17.340 -9.690 1.00 95.00 104 LEU A N 1
ATOM 797 C CA . LEU A 1 104 ? 3.584 18.408 -10.320 1.00 95.00 104 LEU A CA 1
ATOM 798 C C . LEU A 1 104 ? 4.487 19.586 -10.698 1.00 95.00 104 LEU A C 1
ATOM 800 O O . LEU A 1 104 ? 4.389 20.075 -11.821 1.00 95.00 104 LEU A O 1
ATOM 804 N N . GLY A 1 105 ? 5.395 19.990 -9.804 1.00 93.44 105 GLY A N 1
ATOM 805 C CA . GLY A 1 105 ? 6.392 21.030 -10.078 1.00 93.44 105 GLY A CA 1
ATOM 806 C C . GLY A 1 105 ? 7.380 20.651 -11.186 1.00 93.44 105 GLY A C 1
ATOM 807 O O . GLY A 1 105 ? 7.760 21.501 -11.985 1.00 93.44 105 GLY A O 1
ATOM 808 N N . LEU A 1 106 ? 7.751 19.371 -11.280 1.00 93.25 106 LEU A N 1
ATOM 809 C CA . LEU A 1 106 ? 8.577 18.848 -12.375 1.00 93.25 106 LEU A CA 1
ATOM 810 C C . LEU A 1 106 ? 7.815 18.693 -13.700 1.00 93.25 106 LEU A C 1
ATOM 812 O O . LEU A 1 106 ? 8.436 18.578 -14.754 1.00 93.25 106 LEU A O 1
ATOM 816 N N . GLY A 1 107 ? 6.483 18.640 -13.660 1.00 88.38 107 GLY A N 1
ATOM 817 C CA . GLY A 1 107 ? 5.645 18.368 -14.826 1.00 88.38 107 GLY A CA 1
ATOM 818 C C . GLY A 1 107 ? 5.731 16.928 -15.345 1.00 88.38 107 GLY A C 1
ATOM 819 O O . GLY A 1 107 ? 5.262 16.668 -16.452 1.00 88.38 107 GLY A O 1
ATOM 820 N N . CYS A 1 108 ? 6.307 15.993 -14.581 1.00 87.44 108 CYS A N 1
ATOM 821 C CA . CYS A 1 108 ? 6.460 14.598 -14.988 1.00 87.44 108 CYS A CA 1
ATOM 822 C C . CYS A 1 108 ? 6.258 13.619 -13.822 1.00 87.44 108 CYS A C 1
ATOM 824 O O . CYS A 1 108 ? 6.565 13.902 -12.663 1.00 87.44 108 CYS A O 1
ATOM 826 N N . THR A 1 109 ? 5.742 12.429 -14.133 1.00 88.38 109 THR A N 1
ATOM 827 C CA . THR A 1 109 ? 5.577 11.348 -13.154 1.00 88.38 109 THR A CA 1
ATOM 828 C C . THR A 1 109 ? 6.806 10.450 -13.114 1.00 88.38 109 THR A C 1
ATOM 830 O O . THR A 1 109 ? 7.250 9.970 -14.156 1.00 88.38 109 THR A O 1
ATOM 833 N N . ILE A 1 110 ? 7.287 10.130 -11.915 1.00 89.75 110 ILE A N 1
ATOM 834 C CA . ILE A 1 110 ? 8.394 9.198 -11.682 1.00 89.75 110 ILE A CA 1
ATOM 835 C C . ILE A 1 110 ? 7.810 7.911 -11.069 1.00 89.75 110 ILE A C 1
ATOM 837 O O . ILE A 1 110 ? 7.493 7.894 -9.876 1.00 89.75 110 ILE A O 1
ATOM 841 N N . PRO A 1 111 ? 7.633 6.824 -11.851 1.00 86.19 111 PRO A N 1
ATOM 842 C CA . PRO A 1 111 ? 6.800 5.694 -11.431 1.00 86.19 111 PRO A CA 1
ATOM 843 C C . PRO A 1 111 ? 7.270 4.982 -10.158 1.00 86.19 111 PRO A C 1
ATOM 845 O O . PRO A 1 111 ? 6.437 4.584 -9.347 1.00 86.19 111 PRO A O 1
ATOM 848 N N . TYR A 1 112 ? 8.585 4.839 -9.960 1.00 87.88 112 TYR A N 1
ATOM 849 C CA . TYR A 1 112 ? 9.127 4.118 -8.804 1.00 87.88 112 TYR A CA 1
ATOM 850 C C . TYR A 1 112 ? 8.910 4.881 -7.489 1.00 87.88 112 TYR A C 1
ATOM 852 O O . TYR A 1 112 ? 8.575 4.270 -6.479 1.00 87.88 112 TYR A O 1
ATOM 860 N N . ILE A 1 113 ? 9.017 6.216 -7.506 1.00 91.19 113 ILE A N 1
ATOM 861 C CA . ILE A 1 113 ? 8.783 7.060 -6.324 1.00 91.19 113 ILE A CA 1
ATOM 862 C C . ILE A 1 113 ? 7.324 6.932 -5.876 1.00 91.19 113 ILE A C 1
ATOM 864 O O . ILE A 1 113 ? 7.033 6.888 -4.684 1.00 91.19 113 ILE A O 1
ATOM 868 N N . ASN A 1 114 ? 6.396 6.766 -6.821 1.00 91.69 114 ASN A N 1
ATOM 869 C CA . ASN A 1 114 ? 4.977 6.614 -6.505 1.00 91.69 114 ASN A CA 1
ATOM 870 C C . ASN A 1 114 ? 4.668 5.302 -5.767 1.00 91.69 114 ASN A C 1
ATOM 872 O O . ASN A 1 114 ? 3.620 5.208 -5.133 1.00 91.69 114 ASN A O 1
ATOM 876 N N . LEU A 1 115 ? 5.568 4.309 -5.787 1.00 92.69 115 LEU A N 1
ATOM 877 C CA . LEU A 1 115 ? 5.432 3.086 -4.986 1.00 92.69 115 LEU A CA 1
ATOM 878 C C . LEU A 1 115 ? 5.684 3.318 -3.492 1.00 92.69 115 LEU A C 1
ATOM 880 O O . LEU A 1 115 ? 5.241 2.498 -2.688 1.00 92.69 115 LEU A O 1
ATOM 884 N N . ILE A 1 116 ? 6.321 4.432 -3.110 1.00 94.19 116 ILE A N 1
ATOM 885 C CA . ILE A 1 116 ? 6.499 4.805 -1.699 1.00 94.19 116 ILE A CA 1
ATOM 886 C C . ILE A 1 116 ? 5.136 4.938 -1.025 1.00 94.19 116 ILE A C 1
ATOM 888 O O . ILE A 1 116 ? 4.975 4.464 0.094 1.00 94.19 116 ILE A O 1
ATOM 892 N N . PHE A 1 117 ? 4.137 5.501 -1.713 1.00 91.94 117 PHE A N 1
ATOM 893 C CA . PHE A 1 117 ? 2.784 5.646 -1.176 1.00 91.94 117 PHE A CA 1
ATOM 894 C C . PHE A 1 117 ? 2.189 4.312 -0.696 1.00 91.94 117 PHE A C 1
ATOM 896 O O . PHE A 1 117 ? 1.994 4.154 0.508 1.00 91.94 117 PHE A O 1
ATOM 903 N N . PRO A 1 118 ? 1.926 3.322 -1.569 1.00 90.88 118 PRO A N 1
ATOM 904 C CA . PRO A 1 118 ? 1.298 2.089 -1.125 1.00 90.88 118 PRO A CA 1
ATOM 905 C C . PRO A 1 118 ? 2.228 1.223 -0.263 1.00 90.88 118 PRO A C 1
ATOM 907 O O . PRO A 1 118 ? 1.732 0.507 0.599 1.00 90.88 118 PRO A O 1
ATOM 910 N N . ALA A 1 119 ? 3.555 1.287 -0.434 1.00 92.94 119 ALA A N 1
ATOM 911 C CA . ALA A 1 119 ? 4.482 0.516 0.398 1.00 92.94 119 ALA A CA 1
ATOM 912 C C . ALA A 1 119 ? 4.529 1.030 1.847 1.00 92.94 119 ALA A C 1
ATOM 914 O O . ALA A 1 119 ? 4.415 0.243 2.786 1.00 92.94 119 ALA A O 1
ATOM 915 N N . SER A 1 120 ? 4.646 2.350 2.026 1.00 92.12 120 SER A N 1
ATOM 916 C CA . SER A 1 120 ? 4.620 3.005 3.342 1.00 92.12 120 SER A CA 1
ATOM 917 C C . SER A 1 120 ? 3.271 2.814 4.033 1.00 92.12 120 SER A C 1
ATOM 919 O O . SER A 1 120 ? 3.220 2.462 5.210 1.00 92.12 120 SER A O 1
ATOM 921 N N . MET A 1 121 ? 2.185 2.923 3.267 1.00 87.31 121 MET A N 1
ATOM 922 C CA . MET A 1 121 ? 0.838 2.661 3.745 1.00 87.31 121 MET A CA 1
ATOM 923 C C . MET A 1 121 ? 0.666 1.230 4.250 1.00 87.31 121 MET A C 1
ATOM 925 O O . MET A 1 121 ? 0.127 1.025 5.332 1.00 87.31 121 MET A O 1
ATOM 929 N N . ILE A 1 122 ? 1.106 0.232 3.479 1.00 87.56 122 ILE A N 1
ATOM 930 C CA . ILE A 1 122 ? 0.992 -1.161 3.906 1.00 87.56 122 ILE A CA 1
ATOM 931 C C . ILE A 1 122 ? 1.761 -1.380 5.207 1.00 87.56 122 ILE A C 1
ATOM 933 O O . ILE A 1 122 ? 1.210 -1.986 6.117 1.00 87.56 122 ILE A O 1
ATOM 937 N N . LEU A 1 123 ? 2.971 -0.832 5.350 1.00 87.31 123 LEU A N 1
ATOM 938 C CA . LEU A 1 123 ? 3.694 -0.905 6.623 1.00 87.31 123 LEU A CA 1
ATOM 939 C C . LEU A 1 123 ? 2.933 -0.240 7.779 1.00 87.31 123 LEU A C 1
ATOM 941 O O . LEU A 1 123 ? 2.937 -0.779 8.883 1.00 87.31 123 LEU A O 1
ATOM 945 N N . ALA A 1 124 ? 2.266 0.892 7.536 1.00 86.62 124 ALA A N 1
ATOM 946 C CA . ALA A 1 124 ? 1.432 1.545 8.542 1.00 86.62 124 ALA A CA 1
ATOM 947 C C . ALA A 1 124 ? 0.262 0.645 8.961 1.00 86.62 124 ALA A C 1
ATOM 949 O O . ALA A 1 124 ? 0.105 0.362 10.144 1.00 86.62 124 ALA A O 1
ATOM 950 N N . VAL A 1 125 ? -0.504 0.132 7.993 1.00 80.75 125 VAL A N 1
ATOM 951 C CA . VAL A 1 125 ? -1.655 -0.755 8.231 1.00 80.75 125 VAL A CA 1
ATOM 952 C C . VAL A 1 125 ? -1.242 -2.037 8.952 1.00 80.75 125 VAL A C 1
ATOM 954 O O . VAL A 1 125 ? -1.926 -2.521 9.854 1.00 80.75 125 VAL A O 1
ATOM 957 N N . MET A 1 126 ? -0.062 -2.549 8.626 1.00 77.94 126 MET A N 1
ATOM 958 C CA . MET A 1 126 ? 0.503 -3.746 9.231 1.00 77.94 126 MET A CA 1
ATOM 959 C C . MET A 1 126 ? 0.851 -3.620 10.711 1.00 77.94 126 MET A C 1
ATOM 961 O O . MET A 1 126 ? 0.804 -4.634 11.408 1.00 77.94 126 MET A O 1
ATOM 965 N N . ASP A 1 127 ? 1.135 -2.415 11.210 1.00 80.94 127 ASP A N 1
ATOM 966 C CA . ASP A 1 127 ? 1.336 -2.173 12.647 1.00 80.94 127 ASP A CA 1
ATOM 967 C C . ASP A 1 127 ? 0.064 -2.451 13.472 1.00 80.94 127 ASP A C 1
ATOM 969 O O . ASP A 1 127 ? 0.150 -2.695 14.670 1.00 80.94 127 ASP A O 1
ATOM 973 N N . ARG A 1 128 ? -1.118 -2.491 12.844 1.00 78.12 128 ARG A N 1
ATOM 974 C CA . ARG A 1 128 ? -2.369 -2.920 13.490 1.00 78.12 128 ARG A CA 1
ATOM 975 C C . ARG A 1 128 ? -2.763 -4.332 13.062 1.00 78.12 128 ARG A C 1
ATOM 977 O O . ARG A 1 128 ? -2.979 -5.216 13.895 1.00 78.12 128 ARG A O 1
ATOM 984 N N . ASP A 1 129 ? -2.824 -4.563 11.756 1.00 74.31 129 ASP A N 1
ATOM 985 C CA . ASP A 1 129 ? -3.558 -5.700 11.203 1.00 74.31 129 ASP A CA 1
ATOM 986 C C . ASP A 1 129 ? -2.784 -7.019 11.275 1.00 74.31 129 ASP A C 1
ATOM 988 O O . ASP A 1 129 ? -3.393 -8.080 11.417 1.00 74.31 129 ASP A O 1
ATOM 992 N N . ILE A 1 130 ? -1.445 -6.997 11.269 1.00 75.00 130 ILE A N 1
ATOM 993 C CA . ILE A 1 130 ? -0.655 -8.234 11.412 1.00 75.00 130 ILE A CA 1
ATOM 994 C C . ILE A 1 130 ? -0.868 -8.868 12.780 1.00 75.00 130 ILE A C 1
ATOM 996 O O . ILE A 1 130 ? -0.943 -10.094 12.874 1.00 75.00 130 ILE A O 1
ATOM 1000 N N . ALA A 1 131 ? -0.964 -8.070 13.843 1.00 74.00 131 ALA A N 1
ATOM 1001 C CA . ALA A 1 131 ? -1.196 -8.598 15.183 1.00 74.00 131 ALA A CA 1
ATOM 1002 C C . ALA A 1 131 ? -2.558 -9.302 15.266 1.00 74.00 131 ALA A C 1
ATOM 1004 O O . ALA A 1 131 ? -2.669 -10.375 15.859 1.00 74.00 131 ALA A O 1
ATOM 1005 N N . LEU A 1 132 ? -3.574 -8.734 14.606 1.00 72.00 132 LEU A N 1
ATOM 1006 C CA . LEU A 1 132 ? -4.911 -9.320 14.492 1.00 72.00 132 LEU A CA 1
ATOM 1007 C C . LEU A 1 132 ? -4.895 -10.612 13.663 1.00 72.00 132 LEU A C 1
ATOM 1009 O O . LEU A 1 132 ? -5.555 -11.585 14.021 1.00 72.00 132 LEU A O 1
ATOM 1013 N N . VAL A 1 133 ? -4.097 -10.647 12.593 1.00 70.56 133 VAL A N 1
ATOM 1014 C CA . VAL A 1 133 ? -3.947 -11.816 11.714 1.00 70.56 133 VAL A CA 1
ATOM 1015 C C . VAL A 1 133 ? -3.196 -12.961 12.386 1.00 70.56 133 VAL A C 1
ATOM 1017 O O . VAL A 1 133 ? -3.590 -14.125 12.298 1.00 70.56 133 VAL A O 1
ATOM 1020 N N . THR A 1 134 ? -2.074 -12.641 13.021 1.00 68.75 134 THR A N 1
ATOM 1021 C CA . THR A 1 134 ? -1.138 -13.636 13.547 1.00 68.75 134 THR A CA 1
ATOM 1022 C C . THR A 1 134 ? -1.469 -14.054 14.978 1.00 68.75 134 THR A C 1
ATOM 1024 O O . THR A 1 134 ? -1.018 -15.107 15.430 1.00 68.75 134 THR A O 1
ATOM 1027 N N . GLY A 1 135 ? -2.227 -13.236 15.716 1.00 68.50 135 GLY A N 1
ATOM 1028 C CA . GLY A 1 135 ? -2.410 -13.374 17.163 1.00 68.50 135 GLY A CA 1
ATOM 1029 C C . GLY A 1 135 ? -1.116 -13.167 17.960 1.00 68.50 135 GLY A C 1
ATOM 1030 O O . GLY A 1 135 ? -1.096 -13.372 19.174 1.00 68.50 135 GLY A O 1
ATOM 1031 N N . VAL A 1 136 ? -0.020 -12.787 17.294 1.00 74.44 136 VAL A N 1
ATOM 1032 C CA . VAL A 1 136 ? 1.274 -12.514 17.914 1.00 74.44 136 VAL A CA 1
ATOM 1033 C C . VAL A 1 136 ? 1.319 -11.027 18.234 1.00 74.44 136 VAL A C 1
ATOM 1035 O O . VAL A 1 136 ? 1.148 -10.185 17.356 1.00 74.44 136 VAL A O 1
ATOM 1038 N N . LYS A 1 137 ? 1.556 -10.690 19.506 1.00 70.69 137 LYS A N 1
ATOM 1039 C CA . LYS A 1 137 ? 1.786 -9.295 19.891 1.00 70.69 137 LYS A CA 1
ATOM 1040 C C . LYS A 1 137 ? 3.024 -8.774 19.169 1.00 70.69 137 LYS A C 1
ATOM 1042 O O . LYS A 1 137 ? 4.076 -9.415 19.220 1.00 70.69 137 LYS A O 1
ATOM 1047 N N . ILE A 1 138 ? 2.892 -7.604 18.550 1.00 67.88 138 ILE A N 1
ATOM 1048 C CA . ILE A 1 138 ? 4.016 -6.895 17.939 1.00 67.88 138 ILE A CA 1
ATOM 1049 C C . ILE A 1 138 ? 5.075 -6.684 19.009 1.00 67.88 138 ILE A C 1
ATOM 1051 O O . ILE A 1 138 ? 4.784 -6.208 20.108 1.00 67.88 138 ILE A O 1
ATOM 1055 N N . ALA A 1 139 ? 6.300 -7.103 18.699 1.00 61.84 139 ALA A N 1
ATOM 1056 C CA . ALA A 1 139 ? 7.368 -7.129 19.683 1.00 61.84 139 ALA A CA 1
ATOM 1057 C C . ALA A 1 139 ? 7.697 -5.712 20.168 1.00 61.84 139 ALA A C 1
ATOM 1059 O O . ALA A 1 139 ? 7.825 -5.487 21.373 1.00 61.84 139 ALA A O 1
ATOM 1060 N N . ARG A 1 140 ? 7.874 -4.771 19.227 1.00 76.50 140 ARG A N 1
ATOM 1061 C CA . ARG A 1 140 ? 8.381 -3.419 19.490 1.00 76.50 140 ARG A CA 1
ATOM 1062 C C . ARG A 1 140 ? 7.916 -2.433 18.409 1.00 76.50 140 ARG A C 1
ATOM 1064 O O . ARG A 1 140 ? 8.426 -2.463 17.297 1.00 76.50 140 ARG A O 1
ATOM 1071 N N . HIS A 1 141 ? 7.015 -1.507 18.745 1.00 81.88 141 HIS A N 1
ATOM 1072 C CA . HIS A 1 141 ? 6.494 -0.509 17.790 1.00 81.88 141 HIS A CA 1
ATOM 1073 C C . HIS A 1 141 ? 7.581 0.369 17.142 1.00 81.88 141 HIS A C 1
ATOM 1075 O O . HIS A 1 141 ? 7.437 0.788 15.997 1.00 81.88 141 HIS A O 1
ATOM 1081 N N . TRP A 1 142 ? 8.703 0.618 17.831 1.00 88.31 142 TRP A N 1
ATOM 1082 C CA . TRP A 1 142 ? 9.808 1.393 17.258 1.00 88.31 142 TRP A CA 1
ATOM 1083 C C . TRP A 1 142 ? 10.471 0.697 16.061 1.00 88.31 142 TRP A C 1
ATOM 1085 O O . TRP A 1 142 ? 10.990 1.385 15.186 1.00 88.31 142 TRP A O 1
ATOM 1095 N N . GLU A 1 143 ? 10.437 -0.640 15.987 1.00 90.88 143 GLU A N 1
ATOM 1096 C CA . GLU A 1 143 ? 10.984 -1.384 14.846 1.00 90.88 143 GLU A CA 1
ATOM 1097 C C . GLU A 1 143 ? 10.159 -1.114 13.586 1.00 90.88 143 GLU A C 1
ATOM 1099 O O . GLU A 1 143 ? 10.737 -0.893 12.525 1.00 90.88 143 GLU A O 1
ATOM 1104 N N . ASN A 1 144 ? 8.828 -1.032 13.710 1.00 89.19 144 ASN A N 1
ATOM 1105 C CA . ASN A 1 144 ? 7.936 -0.656 12.609 1.00 89.19 144 ASN A CA 1
ATOM 1106 C C . ASN A 1 144 ? 8.157 0.794 12.167 1.00 89.19 144 ASN A C 1
ATOM 1108 O O . ASN A 1 144 ? 8.231 1.063 10.969 1.00 89.19 144 ASN A O 1
ATOM 1112 N N . VAL A 1 145 ? 8.337 1.721 13.113 1.00 93.44 145 VAL A N 1
ATOM 1113 C CA . VAL A 1 145 ? 8.661 3.125 12.798 1.00 93.44 145 VAL A CA 1
ATOM 1114 C C . VAL A 1 145 ? 9.996 3.231 12.062 1.00 93.44 145 VAL A C 1
ATOM 1116 O O . VAL A 1 145 ? 10.098 3.921 11.049 1.00 93.44 145 VAL A O 1
ATOM 1119 N N . LEU A 1 146 ? 11.025 2.529 12.536 1.00 95.44 146 LEU A N 1
ATOM 1120 C CA . LEU A 1 146 ? 12.335 2.555 11.895 1.00 95.44 146 LEU A CA 1
ATOM 1121 C C . LEU A 1 146 ? 12.298 1.872 10.521 1.00 95.44 146 LEU A C 1
ATOM 1123 O O . LEU A 1 146 ? 12.861 2.407 9.568 1.00 95.44 146 LEU A O 1
ATOM 1127 N N . ALA A 1 147 ? 11.588 0.748 10.388 1.00 94.94 147 ALA A N 1
ATOM 1128 C CA . ALA A 1 147 ? 11.372 0.082 9.106 1.00 94.94 147 ALA A CA 1
ATOM 1129 C C . ALA A 1 147 ? 10.674 1.003 8.100 1.00 94.94 147 ALA A C 1
ATOM 1131 O O . ALA A 1 147 ? 11.102 1.095 6.953 1.00 94.94 147 ALA A O 1
ATOM 1132 N N . PHE A 1 148 ? 9.645 1.728 8.538 1.00 95.38 148 PHE A N 1
ATOM 1133 C CA . PHE A 1 148 ? 8.931 2.707 7.727 1.00 95.38 148 PHE A CA 1
ATOM 1134 C C . PHE A 1 148 ? 9.864 3.795 7.181 1.00 95.38 148 PHE A C 1
ATOM 1136 O O . PHE A 1 148 ? 9.900 4.033 5.972 1.00 95.38 148 PHE A O 1
ATOM 1143 N N . ILE A 1 149 ? 10.650 4.425 8.061 1.00 96.25 149 ILE A N 1
ATOM 1144 C CA . ILE A 1 149 ? 11.582 5.499 7.691 1.00 96.25 149 ILE A CA 1
ATOM 1145 C C . ILE A 1 149 ? 12.638 4.972 6.714 1.00 96.25 149 ILE A C 1
ATOM 1147 O O . ILE A 1 149 ? 12.861 5.566 5.659 1.00 96.25 149 ILE A O 1
ATOM 1151 N N . LEU A 1 150 ? 13.264 3.839 7.042 1.00 97.25 150 LEU A N 1
ATOM 1152 C CA . LEU A 1 150 ? 14.302 3.234 6.211 1.00 97.25 150 LEU A CA 1
ATOM 1153 C C . LEU A 1 150 ? 13.765 2.803 4.844 1.00 97.25 150 LEU A C 1
ATOM 1155 O O . LEU A 1 150 ? 14.456 2.999 3.845 1.00 97.25 150 LEU A O 1
ATOM 1159 N N . LEU A 1 151 ? 12.539 2.273 4.772 1.00 96.31 151 LEU A N 1
ATOM 1160 C CA . LEU A 1 151 ? 11.933 1.889 3.500 1.00 96.31 151 LEU A CA 1
ATOM 1161 C C . LEU A 1 151 ? 11.642 3.119 2.640 1.00 96.31 151 LEU A C 1
ATOM 1163 O O . LEU A 1 151 ? 12.022 3.139 1.472 1.00 96.31 151 LEU A O 1
ATOM 1167 N N . ALA A 1 152 ? 11.015 4.155 3.206 1.00 95.81 152 ALA A N 1
ATOM 1168 C CA . ALA A 1 152 ? 10.682 5.374 2.470 1.00 95.81 152 ALA A CA 1
ATOM 1169 C C . ALA A 1 152 ? 11.939 6.069 1.921 1.00 95.81 152 ALA A C 1
ATOM 1171 O O . ALA A 1 152 ? 11.988 6.417 0.740 1.00 95.81 152 ALA A O 1
ATOM 1172 N N . ILE A 1 153 ? 12.980 6.208 2.748 1.00 96.19 153 ILE A N 1
ATOM 1173 C CA . ILE A 1 153 ? 14.264 6.787 2.331 1.00 96.19 153 ILE A CA 1
ATOM 1174 C C . ILE A 1 153 ? 14.958 5.875 1.310 1.00 96.19 153 ILE A C 1
ATOM 1176 O O . ILE A 1 153 ? 15.413 6.351 0.271 1.00 96.19 153 ILE A O 1
ATOM 1180 N N . GLY A 1 154 ? 15.006 4.564 1.559 1.00 95.69 154 GLY A N 1
ATOM 1181 C CA . GLY A 1 154 ? 15.631 3.592 0.660 1.00 95.69 154 GLY A CA 1
ATOM 1182 C C . GLY A 1 154 ? 15.005 3.588 -0.735 1.00 95.69 154 GLY A C 1
ATOM 1183 O O . GLY A 1 154 ? 15.715 3.632 -1.736 1.00 95.69 154 GLY A O 1
ATOM 1184 N N . MET A 1 155 ? 13.676 3.625 -0.820 1.00 95.44 155 MET A N 1
ATOM 1185 C CA . MET A 1 155 ? 12.966 3.744 -2.095 1.00 95.44 155 MET A CA 1
ATOM 1186 C C . MET A 1 155 ? 13.176 5.116 -2.756 1.00 95.44 155 MET A C 1
ATOM 1188 O O . MET A 1 155 ? 13.280 5.195 -3.980 1.00 95.44 155 MET A O 1
ATOM 1192 N N . GLY A 1 156 ? 13.278 6.193 -1.970 1.00 93.88 156 GLY A N 1
ATOM 1193 C CA . GLY A 1 156 ? 13.532 7.546 -2.475 1.00 93.88 156 GLY A CA 1
ATOM 1194 C C . GLY A 1 156 ? 14.905 7.718 -3.133 1.00 93.88 156 GLY A C 1
ATOM 1195 O O . GLY A 1 156 ? 15.027 8.475 -4.092 1.00 93.88 156 GLY A O 1
ATOM 1196 N N . ILE A 1 157 ? 15.919 6.979 -2.669 1.00 93.38 157 ILE A N 1
ATOM 1197 C CA . ILE A 1 157 ? 17.307 7.045 -3.169 1.00 93.38 157 ILE A CA 1
ATOM 1198 C C . ILE A 1 157 ? 17.600 5.915 -4.182 1.00 93.38 157 ILE A C 1
ATOM 1200 O O . ILE A 1 157 ? 18.754 5.587 -4.457 1.00 93.38 157 ILE A O 1
ATOM 1204 N N . TYR A 1 158 ? 16.571 5.282 -4.754 1.00 88.50 158 TYR A N 1
ATOM 1205 C CA . TYR A 1 158 ? 16.738 4.277 -5.809 1.00 88.50 158 TYR A CA 1
ATOM 1206 C C . TYR A 1 158 ? 17.679 4.776 -6.935 1.00 88.50 158 TYR A C 1
ATOM 1208 O O . TYR A 1 158 ? 17.533 5.918 -7.379 1.00 88.50 158 TYR A O 1
ATOM 1216 N N . PRO A 1 159 ? 18.611 3.938 -7.437 1.00 90.38 159 PRO A N 1
ATOM 1217 C CA . PRO A 1 159 ? 18.822 2.527 -7.086 1.00 90.38 159 PRO A CA 1
ATOM 1218 C C . PRO A 1 159 ? 19.775 2.297 -5.896 1.00 90.38 159 PRO A C 1
ATOM 1220 O O . PRO A 1 159 ? 20.031 1.157 -5.527 1.00 90.38 159 PRO A O 1
ATOM 1223 N N . ASN A 1 160 ? 20.298 3.346 -5.260 1.00 92.56 160 ASN A N 1
ATOM 1224 C CA . ASN A 1 160 ? 21.358 3.237 -4.247 1.00 92.56 160 ASN A CA 1
ATOM 1225 C C . ASN A 1 160 ? 20.849 2.924 -2.825 1.00 92.56 160 ASN A C 1
ATOM 1227 O O . ASN A 1 160 ? 21.643 2.764 -1.902 1.00 92.56 160 ASN A O 1
ATOM 1231 N N . GLY A 1 161 ? 19.534 2.829 -2.623 1.00 92.81 161 GLY A N 1
ATOM 1232 C CA . GLY A 1 161 ? 18.926 2.606 -1.309 1.00 92.81 161 GLY A CA 1
ATOM 1233 C C . GLY A 1 161 ? 18.810 1.146 -0.850 1.00 92.81 161 GLY A C 1
ATOM 1234 O O . GLY A 1 161 ? 18.130 0.896 0.144 1.00 92.81 161 GLY A O 1
ATOM 1235 N N . SER A 1 162 ? 19.442 0.181 -1.531 1.00 94.50 162 SER A N 1
ATOM 1236 C CA . SER A 1 162 ? 19.302 -1.263 -1.246 1.00 94.50 162 SER A CA 1
ATOM 1237 C C . SER A 1 162 ? 19.549 -1.627 0.218 1.00 94.50 162 SER A C 1
ATOM 1239 O O . SER A 1 162 ? 18.737 -2.326 0.816 1.00 94.50 162 SER A O 1
ATOM 1241 N N . ILE A 1 163 ? 20.627 -1.119 0.823 1.00 96.31 163 ILE A N 1
ATOM 1242 C CA . ILE A 1 163 ? 20.982 -1.405 2.224 1.00 96.31 163 ILE A CA 1
ATOM 1243 C C . ILE A 1 163 ? 19.872 -0.934 3.170 1.00 96.31 163 ILE A C 1
ATOM 1245 O O . ILE A 1 163 ? 19.472 -1.674 4.067 1.00 96.31 163 ILE A O 1
ATOM 1249 N N . LEU A 1 164 ? 19.337 0.270 2.949 1.00 97.31 164 LEU A N 1
ATOM 1250 C CA . LEU A 1 164 ? 18.244 0.812 3.759 1.00 97.31 164 LEU A CA 1
ATOM 1251 C C . LEU A 1 164 ? 16.980 -0.041 3.614 1.00 97.31 164 LEU A C 1
ATOM 1253 O O . LEU A 1 164 ? 16.336 -0.353 4.612 1.00 97.31 164 LEU A O 1
ATOM 1257 N N . MET A 1 165 ? 16.664 -0.484 2.394 1.00 96.75 165 MET A N 1
ATOM 1258 C CA . MET A 1 165 ? 15.519 -1.361 2.147 1.00 96.75 165 MET A CA 1
ATOM 1259 C C . MET A 1 165 ? 15.693 -2.751 2.779 1.00 96.75 165 MET A C 1
ATOM 1261 O O . MET A 1 165 ? 14.740 -3.279 3.345 1.00 96.75 165 MET A O 1
ATOM 1265 N N . ILE A 1 166 ? 16.904 -3.322 2.764 1.00 97.31 166 ILE A N 1
ATOM 1266 C CA . ILE A 1 166 ? 17.206 -4.594 3.444 1.00 97.31 166 ILE A CA 1
ATOM 1267 C C . ILE A 1 166 ? 17.038 -4.441 4.958 1.00 97.31 166 ILE A C 1
ATOM 1269 O O . ILE A 1 166 ? 16.415 -5.288 5.593 1.00 97.31 166 ILE A O 1
ATOM 1273 N N . LEU A 1 167 ? 17.541 -3.357 5.551 1.00 97.25 167 LEU A N 1
ATOM 1274 C CA . LEU A 1 167 ? 17.353 -3.096 6.980 1.00 97.25 167 LEU A CA 1
ATOM 1275 C C . LEU A 1 167 ? 15.871 -2.907 7.329 1.00 97.25 167 LEU A C 1
ATOM 1277 O O . LEU A 1 167 ? 15.400 -3.469 8.318 1.00 97.25 167 LEU A O 1
ATOM 1281 N N . ALA A 1 168 ? 15.116 -2.189 6.494 1.00 95.88 168 ALA A N 1
ATOM 1282 C CA . ALA A 1 168 ? 13.670 -2.064 6.644 1.00 95.88 168 ALA A CA 1
ATOM 1283 C C . ALA A 1 168 ? 12.955 -3.419 6.554 1.00 95.88 168 ALA A C 1
ATOM 1285 O O . ALA A 1 168 ? 12.038 -3.697 7.329 1.00 95.88 168 ALA A O 1
ATOM 1286 N N . TRP A 1 169 ? 13.393 -4.289 5.643 1.00 95.69 169 TRP A N 1
ATOM 1287 C CA . TRP A 1 169 ? 12.885 -5.651 5.521 1.00 95.69 169 TRP A CA 1
ATOM 1288 C C . TRP A 1 169 ? 13.152 -6.473 6.788 1.00 95.69 169 TRP A C 1
ATOM 1290 O O . TRP A 1 169 ? 12.221 -7.079 7.313 1.00 95.69 169 TRP A O 1
ATOM 1300 N N . ILE A 1 170 ? 14.378 -6.446 7.326 1.00 95.06 170 ILE A N 1
ATOM 1301 C CA . ILE A 1 170 ? 14.736 -7.170 8.561 1.00 95.06 170 ILE A CA 1
ATOM 1302 C C . ILE A 1 170 ? 13.846 -6.711 9.719 1.00 95.06 170 ILE A C 1
ATOM 1304 O O . ILE A 1 170 ? 13.248 -7.540 10.408 1.00 95.06 170 ILE A O 1
ATOM 1308 N N . LEU A 1 171 ? 13.743 -5.395 9.921 1.00 94.12 171 LEU A N 1
ATOM 1309 C CA . LEU A 1 171 ? 12.978 -4.813 11.022 1.00 94.12 171 LEU A CA 1
ATOM 1310 C C . LEU A 1 171 ? 11.482 -5.097 10.885 1.00 94.12 171 LEU A C 1
ATOM 1312 O O . LEU A 1 171 ? 10.875 -5.583 11.833 1.00 94.12 171 LEU A O 1
ATOM 1316 N N . SER A 1 172 ? 10.896 -4.874 9.704 1.00 91.44 172 SER A N 1
ATOM 1317 C CA . SER A 1 172 ? 9.473 -5.161 9.466 1.00 91.44 172 SER A CA 1
ATOM 1318 C C . SER A 1 172 ? 9.155 -6.652 9.598 1.00 91.44 172 SER A C 1
ATOM 1320 O O . SER A 1 172 ? 8.132 -7.013 10.175 1.00 91.44 172 SER A O 1
ATOM 1322 N N . PHE A 1 173 ? 10.033 -7.543 9.123 1.00 90.81 173 PHE A N 1
ATOM 1323 C CA . PHE A 1 173 ? 9.849 -8.987 9.276 1.00 90.81 173 PHE A CA 1
ATOM 1324 C C . PHE A 1 173 ? 9.902 -9.405 10.744 1.00 90.81 173 PHE A C 1
ATOM 1326 O O . PHE A 1 173 ? 9.047 -10.162 11.206 1.00 90.81 173 PHE A O 1
ATOM 1333 N N . HIS A 1 174 ? 10.872 -8.891 11.498 1.00 90.06 174 HIS A N 1
ATOM 1334 C CA . HIS A 1 174 ? 10.985 -9.186 12.920 1.00 90.06 174 HIS A CA 1
ATOM 1335 C C . HIS A 1 174 ? 9.775 -8.656 13.705 1.00 90.06 174 HIS A C 1
ATOM 1337 O O . HIS A 1 174 ? 9.150 -9.417 14.451 1.00 90.06 174 HIS A O 1
ATOM 1343 N N . ALA A 1 175 ? 9.400 -7.397 13.478 1.00 86.62 175 ALA A N 1
ATOM 1344 C CA . ALA A 1 175 ? 8.284 -6.741 14.148 1.00 86.62 175 ALA A CA 1
ATOM 1345 C C . ALA A 1 175 ? 6.933 -7.405 13.840 1.00 86.62 175 ALA A C 1
ATOM 1347 O O . ALA A 1 175 ? 6.093 -7.518 14.734 1.00 86.62 175 ALA A O 1
ATOM 1348 N N . SER A 1 176 ? 6.754 -7.918 12.615 1.00 83.12 176 SER A N 1
ATOM 1349 C CA . SER A 1 176 ? 5.544 -8.643 12.203 1.00 83.12 176 SER A CA 1
ATOM 1350 C C . SER A 1 176 ? 5.295 -9.933 12.995 1.00 83.12 176 SER A C 1
ATOM 1352 O O . SER A 1 176 ? 4.172 -10.426 13.046 1.00 83.12 176 SER A O 1
ATOM 1354 N N . GLY A 1 177 ? 6.338 -10.544 13.569 1.00 81.25 177 GLY A N 1
ATOM 1355 C CA . GLY A 1 177 ? 6.214 -11.836 14.245 1.00 81.25 177 GLY A CA 1
ATOM 1356 C C . GLY A 1 177 ? 5.807 -13.000 13.329 1.00 81.25 177 GLY A C 1
ATOM 1357 O O . GLY A 1 177 ? 5.507 -14.080 13.843 1.00 81.25 177 GLY A O 1
ATOM 1358 N N . LEU A 1 178 ? 5.830 -12.829 11.997 1.00 83.44 178 LEU A N 1
ATOM 1359 C CA . LEU A 1 178 ? 5.410 -13.843 11.016 1.00 83.44 178 LEU A CA 1
ATOM 1360 C C . LEU A 1 178 ? 6.115 -15.189 11.210 1.00 83.44 178 LEU A C 1
ATOM 1362 O O . LEU A 1 178 ? 5.491 -16.240 11.104 1.00 83.44 178 LEU A O 1
ATOM 1366 N N . TYR A 1 179 ? 7.396 -15.166 11.577 1.00 83.12 179 TYR A N 1
ATOM 1367 C CA . TYR A 1 179 ? 8.192 -16.365 11.852 1.00 83.12 179 TYR A CA 1
ATOM 1368 C C . TYR A 1 179 ? 7.705 -17.184 13.061 1.00 83.12 179 TYR A C 1
ATOM 1370 O O . TYR A 1 179 ? 8.054 -18.356 13.192 1.00 83.12 179 TYR A O 1
ATOM 1378 N N . ARG A 1 180 ? 6.907 -16.590 13.960 1.00 82.44 180 ARG A N 1
ATOM 1379 C CA . ARG A 1 180 ? 6.310 -17.269 15.126 1.00 82.44 180 ARG A CA 1
ATOM 1380 C C . ARG A 1 180 ? 4.879 -17.731 14.868 1.00 82.44 180 ARG A C 1
ATOM 1382 O O . ARG A 1 180 ? 4.317 -18.443 15.702 1.00 82.44 180 ARG A O 1
ATOM 1389 N N . PHE A 1 181 ? 4.271 -17.315 13.760 1.00 78.00 181 PHE A N 1
ATOM 1390 C CA . PHE A 1 181 ? 2.865 -17.571 13.496 1.00 78.00 181 PHE A CA 1
ATOM 1391 C C . PHE A 1 181 ? 2.623 -19.050 13.158 1.00 78.00 181 PHE A C 1
ATOM 1393 O O . PHE A 1 181 ? 3.207 -19.600 12.228 1.00 78.00 181 PHE A O 1
ATOM 1400 N N . LYS A 1 182 ? 1.733 -19.699 13.920 1.00 73.19 182 LYS A N 1
ATOM 1401 C CA . LYS A 1 182 ? 1.347 -21.115 13.744 1.00 73.19 182 LYS A CA 1
ATOM 1402 C C . LYS A 1 182 ? -0.094 -21.298 13.249 1.00 73.19 182 LYS A C 1
ATOM 1404 O O . LYS A 1 182 ? -0.642 -22.391 13.355 1.00 73.19 182 LYS A O 1
ATOM 1409 N N . GLY A 1 183 ? -0.733 -20.227 12.777 1.00 71.94 183 GLY A N 1
ATOM 1410 C CA . GLY A 1 183 ? -2.137 -20.248 12.375 1.00 71.94 183 GLY A CA 1
ATOM 1411 C C . GLY A 1 183 ? -2.370 -20.789 10.964 1.00 71.94 183 GLY A C 1
ATOM 1412 O O . GLY A 1 183 ? -1.717 -21.721 10.495 1.00 71.94 183 GLY A O 1
ATOM 1413 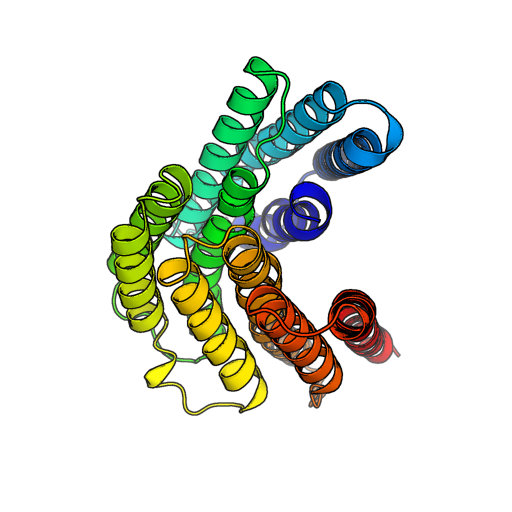N N . ARG A 1 184 ? -3.373 -20.232 10.282 1.00 77.38 184 ARG A N 1
ATOM 1414 C CA . ARG A 1 184 ? -3.843 -20.739 8.986 1.00 77.38 184 ARG A CA 1
ATOM 1415 C C . ARG A 1 184 ? -2.762 -20.606 7.908 1.00 77.38 184 ARG A C 1
ATOM 1417 O O . ARG A 1 184 ? -2.108 -19.576 7.788 1.00 77.38 184 ARG A O 1
ATOM 1424 N N . ARG A 1 185 ? -2.647 -21.631 7.055 1.00 82.06 185 ARG A N 1
ATOM 1425 C CA . ARG A 1 185 ? -1.638 -21.686 5.980 1.00 82.06 185 ARG A CA 1
ATOM 1426 C C . ARG A 1 185 ? -1.793 -20.575 4.939 1.00 82.06 185 ARG A C 1
ATOM 1428 O O . ARG A 1 185 ? -0.791 -20.106 4.422 1.00 82.06 185 ARG A O 1
ATOM 1435 N N . TYR A 1 186 ? -3.024 -20.174 4.614 1.00 83.31 186 TYR A N 1
ATOM 1436 C CA . TYR A 1 186 ? -3.278 -19.207 3.540 1.00 83.31 186 TYR A CA 1
ATOM 1437 C C . TYR A 1 186 ? -2.686 -17.809 3.834 1.00 83.31 186 TYR A C 1
ATOM 1439 O O . TYR A 1 186 ? -1.851 -17.369 3.043 1.00 83.31 186 TYR A O 1
ATOM 1447 N N . PRO A 1 187 ? -2.983 -17.150 4.977 1.00 82.19 187 PRO A N 1
ATOM 1448 C CA . PRO A 1 187 ? -2.330 -15.885 5.331 1.00 82.19 187 PRO A CA 1
ATOM 1449 C C . PRO A 1 187 ? -0.807 -16.007 5.478 1.00 82.19 187 PRO A C 1
ATOM 1451 O O . PRO A 1 187 ? -0.091 -15.128 5.013 1.00 82.19 187 PRO A O 1
ATOM 1454 N N . ILE A 1 188 ? -0.299 -17.111 6.055 1.00 85.94 188 ILE A N 1
ATOM 1455 C CA . ILE A 1 188 ? 1.154 -17.359 6.182 1.00 85.94 188 ILE A CA 1
ATOM 1456 C C . ILE A 1 188 ? 1.832 -17.342 4.816 1.00 85.94 188 ILE A C 1
ATOM 1458 O O . ILE A 1 188 ? 2.869 -16.709 4.657 1.00 85.94 188 ILE A O 1
ATOM 1462 N N . LEU A 1 189 ? 1.262 -18.048 3.837 1.00 89.19 189 LEU A N 1
ATOM 1463 C CA . LEU A 1 189 ? 1.842 -18.148 2.502 1.00 89.19 189 LEU A CA 1
ATOM 1464 C C . LEU A 1 189 ? 1.883 -16.786 1.815 1.00 89.19 189 LEU A C 1
ATOM 1466 O O . LEU A 1 189 ? 2.931 -16.396 1.310 1.00 89.19 189 LEU A O 1
ATOM 1470 N N . HIS A 1 190 ? 0.774 -16.048 1.843 1.00 90.38 190 HIS A N 1
ATOM 1471 C CA . HIS A 1 190 ? 0.696 -14.712 1.260 1.00 90.38 190 HIS A CA 1
ATOM 1472 C C . HIS A 1 190 ? 1.670 -13.731 1.913 1.00 90.38 190 HIS A C 1
ATOM 1474 O O . HIS A 1 190 ? 2.477 -13.117 1.220 1.00 90.38 190 HIS A O 1
ATOM 1480 N N . LEU A 1 191 ? 1.643 -13.618 3.241 1.00 89.25 191 LEU A N 1
ATOM 1481 C CA . LEU A 1 191 ? 2.506 -12.687 3.964 1.00 89.25 191 LEU A CA 1
ATOM 1482 C C . LEU A 1 191 ? 3.979 -13.102 3.864 1.00 89.25 191 LEU A C 1
ATOM 1484 O O . LEU A 1 191 ? 4.831 -12.274 3.572 1.00 89.25 191 LEU A O 1
ATOM 1488 N N . GLY A 1 192 ? 4.302 -14.390 3.989 1.00 90.69 192 GLY A N 1
ATOM 1489 C CA . GLY A 1 192 ? 5.671 -14.874 3.799 1.00 90.69 192 GLY A CA 1
ATOM 1490 C C . GLY A 1 192 ? 6.220 -14.540 2.409 1.00 90.69 192 GLY A C 1
ATOM 1491 O O . GLY A 1 192 ? 7.337 -14.042 2.282 1.00 90.69 192 GLY A O 1
ATOM 1492 N N . ILE A 1 193 ? 5.415 -14.736 1.363 1.00 94.00 193 ILE A N 1
ATOM 1493 C CA . ILE A 1 193 ? 5.817 -14.436 -0.016 1.00 94.00 193 ILE A CA 1
ATOM 1494 C C . ILE A 1 193 ? 5.890 -12.937 -0.290 1.00 94.00 193 ILE A C 1
ATOM 1496 O O . ILE A 1 193 ? 6.799 -12.503 -0.996 1.00 94.00 193 ILE A O 1
ATOM 1500 N N . ALA A 1 194 ? 5.012 -12.131 0.307 1.00 93.94 194 ALA A N 1
ATOM 1501 C CA . ALA A 1 194 ? 5.113 -10.679 0.226 1.00 93.94 194 ALA A CA 1
ATOM 1502 C C . ALA A 1 194 ? 6.484 -10.191 0.727 1.00 93.94 194 ALA A C 1
ATOM 1504 O O . ALA A 1 194 ? 7.150 -9.414 0.040 1.00 93.94 194 ALA A O 1
ATOM 1505 N N . TRP A 1 195 ? 6.957 -10.707 1.867 1.00 93.62 195 TRP A N 1
ATOM 1506 C CA . TRP A 1 195 ? 8.277 -10.355 2.398 1.00 93.62 195 TRP A CA 1
ATOM 1507 C C . TRP A 1 195 ? 9.412 -10.860 1.523 1.00 93.62 195 TRP A C 1
ATOM 1509 O O . TRP A 1 195 ? 10.390 -10.139 1.343 1.00 93.62 195 TRP A O 1
ATOM 1519 N N . ILE A 1 196 ? 9.297 -12.056 0.947 1.00 95.94 196 ILE A N 1
ATOM 1520 C CA . ILE A 1 196 ? 10.296 -12.548 -0.009 1.00 95.94 196 ILE A CA 1
ATOM 1521 C C . ILE A 1 196 ? 10.414 -11.579 -1.190 1.00 95.94 196 ILE A C 1
ATOM 1523 O O . ILE A 1 196 ? 11.527 -11.222 -1.568 1.00 95.94 196 ILE A O 1
ATOM 1527 N N . TYR A 1 197 ? 9.303 -11.078 -1.736 1.00 96.56 197 TYR A N 1
ATOM 1528 C CA . TYR A 1 197 ? 9.372 -10.105 -2.827 1.00 96.56 197 TYR A CA 1
ATOM 1529 C C . TYR A 1 197 ? 9.910 -8.743 -2.414 1.00 96.56 197 TYR A C 1
ATOM 1531 O O . TYR A 1 197 ? 10.646 -8.140 -3.192 1.00 96.56 197 TYR A O 1
ATOM 1539 N N . LEU A 1 198 ? 9.615 -8.268 -1.204 1.00 95.81 198 LEU A N 1
ATOM 1540 C CA . LEU A 1 198 ? 10.238 -7.048 -0.694 1.00 95.81 198 LEU A CA 1
ATOM 1541 C C . LEU A 1 198 ? 11.766 -7.207 -0.582 1.00 95.81 198 LEU A C 1
ATOM 1543 O O . LEU A 1 198 ? 12.512 -6.302 -0.960 1.00 95.81 198 LEU A O 1
ATOM 1547 N N . LEU A 1 199 ? 12.246 -8.377 -0.146 1.00 96.81 199 LEU A N 1
ATOM 1548 C CA . LEU A 1 199 ? 13.676 -8.691 -0.122 1.00 96.81 199 LEU A CA 1
ATOM 1549 C C . LEU A 1 199 ? 14.264 -8.754 -1.537 1.00 96.81 199 LEU A C 1
ATOM 1551 O O . LEU A 1 199 ? 15.307 -8.156 -1.789 1.00 96.81 199 LEU A O 1
ATOM 1555 N N . ILE A 1 200 ? 13.579 -9.420 -2.473 1.00 95.69 200 ILE A N 1
ATOM 1556 C CA . ILE A 1 200 ? 13.992 -9.486 -3.882 1.00 95.69 200 ILE A CA 1
ATOM 1557 C C . ILE A 1 200 ? 14.105 -8.079 -4.474 1.00 95.69 200 ILE A C 1
ATOM 1559 O O . ILE A 1 200 ? 15.114 -7.779 -5.105 1.00 95.69 200 ILE A O 1
ATOM 1563 N N . ALA A 1 201 ? 13.126 -7.201 -4.236 1.00 95.00 201 ALA A N 1
ATOM 1564 C CA . ALA A 1 201 ? 13.176 -5.808 -4.680 1.00 95.00 201 ALA A CA 1
ATOM 1565 C C . ALA A 1 201 ? 14.389 -5.063 -4.105 1.00 95.00 201 ALA A C 1
ATOM 1567 O O . ALA A 1 201 ? 15.014 -4.263 -4.795 1.00 95.00 201 ALA A O 1
ATOM 1568 N N . SER A 1 202 ? 14.731 -5.344 -2.847 1.00 94.81 202 SER A N 1
ATOM 1569 C CA . SER A 1 202 ? 15.846 -4.701 -2.148 1.00 94.81 202 SER A CA 1
ATOM 1570 C C . SER A 1 202 ? 17.212 -5.168 -2.668 1.00 94.81 202 SER A C 1
ATOM 1572 O O . SER A 1 202 ? 18.133 -4.364 -2.778 1.00 94.81 202 SER A O 1
ATOM 1574 N N . ILE A 1 203 ? 17.347 -6.456 -3.008 1.00 94.94 203 ILE A N 1
ATOM 1575 C CA . ILE A 1 203 ? 18.593 -7.054 -3.519 1.00 94.94 203 ILE A CA 1
ATOM 1576 C C . ILE A 1 203 ? 18.778 -6.756 -5.012 1.00 94.94 203 ILE A C 1
ATOM 1578 O O . ILE A 1 203 ? 19.860 -6.364 -5.442 1.00 94.94 203 ILE A O 1
ATOM 1582 N N . LEU A 1 204 ? 17.723 -6.924 -5.812 1.00 92.00 204 LEU A N 1
ATOM 1583 C CA . LEU A 1 204 ? 17.745 -6.764 -7.269 1.00 92.00 204 LEU A CA 1
ATOM 1584 C C . LEU A 1 204 ? 17.344 -5.349 -7.712 1.00 92.00 204 LEU A C 1
ATOM 1586 O O . LEU A 1 204 ? 16.786 -5.164 -8.792 1.00 92.00 204 LEU A O 1
ATOM 1590 N N . VAL A 1 205 ? 17.659 -4.344 -6.889 1.00 90.50 205 VAL A N 1
ATOM 1591 C CA . VAL A 1 205 ? 17.318 -2.929 -7.116 1.00 90.50 205 VAL A CA 1
ATOM 1592 C C . VAL A 1 205 ? 17.889 -2.373 -8.428 1.00 90.50 205 VAL A C 1
ATOM 1594 O O . VAL A 1 205 ? 17.375 -1.410 -8.975 1.00 90.50 205 VAL A O 1
ATOM 1597 N N . PHE A 1 206 ? 18.942 -2.984 -8.972 1.00 87.44 206 PHE A N 1
ATOM 1598 C CA . PHE A 1 206 ? 19.545 -2.578 -10.243 1.00 87.44 206 PHE A CA 1
ATOM 1599 C C . PHE A 1 206 ? 18.653 -2.878 -11.459 1.00 87.44 206 PHE A C 1
ATOM 1601 O O . PHE A 1 206 ? 18.806 -2.244 -12.502 1.00 87.44 206 PHE A O 1
ATOM 1608 N N . SER A 1 207 ? 17.719 -3.829 -11.346 1.00 90.62 207 SER A N 1
ATOM 1609 C CA . SER A 1 207 ? 16.755 -4.134 -12.402 1.00 90.62 207 SER A CA 1
ATOM 1610 C C . SER A 1 207 ? 15.441 -3.412 -12.129 1.00 90.62 207 SER A C 1
ATOM 1612 O O . SER A 1 207 ? 14.642 -3.842 -11.300 1.00 90.62 207 SER A O 1
ATOM 1614 N N . TYR A 1 208 ? 15.200 -2.322 -12.862 1.00 89.88 208 TYR A N 1
ATOM 1615 C CA . TYR A 1 208 ? 14.010 -1.482 -12.699 1.00 89.88 208 TYR A CA 1
ATOM 1616 C C . TYR A 1 208 ? 12.696 -2.267 -12.813 1.00 89.88 208 TYR A C 1
ATOM 1618 O O . TYR A 1 208 ? 11.783 -2.073 -12.010 1.00 89.88 208 TYR A O 1
ATOM 1626 N N . ASP A 1 209 ? 12.596 -3.183 -13.782 1.00 89.50 209 ASP A N 1
ATOM 1627 C CA . ASP A 1 209 ? 11.372 -3.961 -13.984 1.00 89.50 209 ASP A CA 1
ATOM 1628 C C . ASP A 1 209 ? 11.143 -4.971 -12.851 1.00 89.50 209 ASP A C 1
ATOM 1630 O O . ASP A 1 209 ? 10.025 -5.063 -12.339 1.00 89.50 209 ASP A O 1
ATOM 1634 N N . ILE A 1 210 ? 12.197 -5.668 -12.400 1.00 91.06 210 ILE A N 1
ATOM 1635 C CA . ILE A 1 210 ? 12.111 -6.571 -11.242 1.00 91.06 210 ILE A CA 1
ATOM 1636 C C . ILE A 1 210 ? 11.747 -5.773 -9.992 1.00 91.06 210 ILE A C 1
ATOM 1638 O O . ILE A 1 210 ? 10.808 -6.151 -9.299 1.00 91.06 210 ILE A O 1
ATOM 1642 N N . TYR A 1 211 ? 12.428 -4.655 -9.738 1.00 93.19 211 TYR A N 1
ATOM 1643 C CA . TYR A 1 211 ? 12.179 -3.777 -8.597 1.00 93.19 211 TYR A CA 1
ATOM 1644 C C . TYR A 1 211 ? 10.713 -3.338 -8.525 1.00 93.19 211 TYR A C 1
ATOM 1646 O O . TYR A 1 211 ? 10.041 -3.562 -7.514 1.00 93.19 211 TYR A O 1
ATOM 1654 N N . ILE A 1 212 ? 10.185 -2.771 -9.615 1.00 92.56 212 ILE A N 1
ATOM 1655 C CA . ILE A 1 212 ? 8.805 -2.284 -9.649 1.00 92.56 212 ILE A CA 1
ATOM 1656 C C . ILE A 1 212 ? 7.816 -3.418 -9.426 1.00 92.56 212 ILE A C 1
ATOM 1658 O O . ILE A 1 212 ? 6.903 -3.258 -8.623 1.00 92.56 212 ILE A O 1
ATOM 1662 N N . HIS A 1 213 ? 7.965 -4.557 -10.103 1.00 92.50 213 HIS A N 1
ATOM 1663 C CA . HIS A 1 213 ? 6.959 -5.620 -10.035 1.00 92.50 213 HIS A CA 1
ATOM 1664 C C . HIS A 1 213 ? 7.058 -6.436 -8.749 1.00 92.50 213 HIS A C 1
ATOM 1666 O O . HIS A 1 213 ? 6.023 -6.824 -8.202 1.00 92.50 213 HIS A O 1
ATOM 1672 N N . ALA A 1 214 ? 8.265 -6.627 -8.215 1.00 94.38 214 ALA A N 1
ATOM 1673 C CA . ALA A 1 214 ? 8.477 -7.208 -6.896 1.00 94.38 214 ALA A CA 1
ATOM 1674 C C . ALA A 1 214 ? 7.745 -6.401 -5.822 1.00 94.38 214 ALA A C 1
ATOM 1676 O O . ALA A 1 214 ? 7.052 -6.988 -5.000 1.00 94.38 214 ALA A O 1
ATOM 1677 N N . ILE A 1 215 ? 7.808 -5.067 -5.860 1.00 93.81 215 ILE A N 1
ATOM 1678 C CA . ILE A 1 215 ? 7.051 -4.233 -4.919 1.00 93.81 215 ILE A CA 1
ATOM 1679 C C . ILE A 1 215 ? 5.567 -4.236 -5.290 1.00 93.81 215 ILE A C 1
ATOM 1681 O O . ILE A 1 215 ? 4.729 -4.705 -4.524 1.00 93.81 215 ILE A O 1
ATOM 1685 N N . ALA A 1 216 ? 5.234 -3.734 -6.478 1.00 90.62 216 ALA A N 1
ATOM 1686 C CA . ALA A 1 216 ? 3.875 -3.377 -6.862 1.00 90.62 216 ALA A CA 1
ATOM 1687 C C . ALA A 1 216 ? 2.916 -4.569 -6.906 1.00 90.62 216 ALA A C 1
ATOM 1689 O O . ALA A 1 216 ? 1.750 -4.421 -6.551 1.00 90.62 216 ALA A O 1
ATOM 1690 N N . VAL A 1 217 ? 3.401 -5.726 -7.362 1.00 90.38 217 VAL A N 1
ATOM 1691 C CA . VAL A 1 217 ? 2.606 -6.948 -7.528 1.00 90.38 217 VAL A CA 1
ATOM 1692 C C . VAL A 1 217 ? 2.981 -7.976 -6.466 1.00 90.38 217 VAL A C 1
ATOM 1694 O O . VAL A 1 217 ? 2.102 -8.498 -5.785 1.00 90.38 217 VAL A O 1
ATOM 1697 N N . GLY A 1 218 ? 4.276 -8.232 -6.280 1.00 93.06 218 GLY A N 1
ATOM 1698 C CA . GLY A 1 218 ? 4.772 -9.228 -5.333 1.00 93.06 218 GLY A CA 1
ATOM 1699 C C . GLY A 1 218 ? 4.466 -8.880 -3.877 1.00 93.06 218 GLY A C 1
ATOM 1700 O O . GLY A 1 218 ? 3.781 -9.640 -3.201 1.00 93.06 218 GLY A O 1
ATOM 1701 N N . PHE A 1 219 ? 4.948 -7.742 -3.388 1.00 94.19 219 PHE A N 1
ATOM 1702 C CA . PHE A 1 219 ? 4.808 -7.332 -1.993 1.00 94.19 219 PHE A CA 1
ATOM 1703 C C . PHE A 1 219 ? 3.395 -6.824 -1.693 1.00 94.19 219 PHE A C 1
ATOM 1705 O O . PHE A 1 219 ? 2.735 -7.340 -0.788 1.00 94.19 219 PHE A O 1
ATOM 1712 N N . LEU A 1 220 ? 2.899 -5.849 -2.464 1.00 91.88 220 LEU A N 1
ATOM 1713 C CA . LEU A 1 220 ? 1.660 -5.156 -2.110 1.00 91.88 220 LEU A CA 1
ATOM 1714 C C . LEU A 1 220 ? 0.421 -6.062 -2.208 1.00 91.88 220 LEU A C 1
ATOM 1716 O O . LEU A 1 220 ? -0.331 -6.166 -1.243 1.00 91.88 220 LEU A O 1
ATOM 1720 N N . PHE A 1 221 ? 0.198 -6.748 -3.336 1.00 89.31 221 PHE A N 1
ATOM 1721 C CA . PHE A 1 221 ? -1.012 -7.569 -3.497 1.00 89.31 221 PHE A CA 1
ATOM 1722 C C . PHE A 1 221 ? -0.993 -8.828 -2.640 1.00 89.31 221 PHE A C 1
ATOM 1724 O O . PHE A 1 221 ? -2.030 -9.174 -2.081 1.00 89.31 221 PHE A O 1
ATOM 1731 N N . ASN A 1 222 ? 0.153 -9.504 -2.484 1.00 91.19 222 ASN A N 1
ATOM 1732 C CA . ASN A 1 222 ? 0.197 -10.639 -1.561 1.00 91.19 222 ASN A CA 1
ATOM 1733 C C . ASN A 1 222 ? -0.082 -10.189 -0.123 1.00 91.19 222 ASN A C 1
ATOM 1735 O O . ASN A 1 222 ? -0.753 -10.914 0.603 1.00 91.19 222 ASN A O 1
ATOM 1739 N N . THR A 1 223 ? 0.355 -8.991 0.271 1.00 89.50 223 THR A N 1
ATOM 1740 C CA . THR A 1 223 ? -0.002 -8.436 1.578 1.00 89.50 223 THR A CA 1
ATOM 1741 C C . THR A 1 223 ? -1.506 -8.210 1.710 1.00 89.50 223 THR A C 1
ATOM 1743 O O . THR A 1 223 ? -2.113 -8.749 2.634 1.00 89.50 223 THR A O 1
ATOM 1746 N N . VAL A 1 224 ? -2.114 -7.484 0.766 1.00 84.69 224 VAL A N 1
ATOM 1747 C CA . VAL A 1 224 ? -3.562 -7.209 0.762 1.00 84.69 224 VAL A CA 1
ATOM 1748 C C . VAL A 1 224 ? -4.360 -8.516 0.810 1.00 84.69 224 VAL A C 1
ATOM 1750 O O . VAL A 1 224 ? -5.196 -8.699 1.686 1.00 84.69 224 VAL A O 1
ATOM 1753 N N . PHE A 1 225 ? -4.032 -9.491 -0.043 1.00 84.81 225 PHE A N 1
ATOM 1754 C CA . PHE A 1 225 ? -4.742 -10.775 -0.087 1.00 84.81 225 PHE A CA 1
ATOM 1755 C C . PHE A 1 225 ? -4.566 -11.605 1.189 1.00 84.81 225 PHE A C 1
ATOM 1757 O O . PHE A 1 225 ? -5.467 -12.357 1.562 1.00 84.81 225 PHE A O 1
ATOM 1764 N N . GLY A 1 226 ? -3.412 -11.495 1.850 1.00 81.62 226 GLY A N 1
ATOM 1765 C CA . GLY A 1 226 ? -3.144 -12.176 3.113 1.00 81.62 226 GLY A CA 1
ATOM 1766 C C . GLY A 1 226 ? -3.942 -11.601 4.283 1.00 81.62 226 GLY A C 1
ATOM 1767 O O . GLY A 1 226 ? -4.446 -12.372 5.100 1.00 81.62 226 GLY A O 1
ATOM 1768 N N . VAL A 1 227 ? -4.069 -10.272 4.353 1.00 76.94 227 VAL A N 1
ATOM 1769 C CA . VAL A 1 227 ? -4.769 -9.561 5.438 1.00 76.94 227 VAL A CA 1
ATOM 1770 C C . VAL A 1 227 ? -6.288 -9.600 5.252 1.00 76.94 227 VAL A C 1
ATOM 1772 O O . VAL A 1 227 ? -7.004 -9.950 6.193 1.00 76.94 227 VAL A O 1
ATOM 1775 N N . ASP A 1 228 ? -6.785 -9.332 4.042 1.00 72.12 228 ASP A N 1
ATOM 1776 C CA . ASP A 1 228 ? -8.222 -9.216 3.750 1.00 72.12 228 ASP A CA 1
ATOM 1777 C C . ASP A 1 228 ? -9.002 -10.492 4.080 1.00 72.12 228 ASP A C 1
ATOM 1779 O O . ASP A 1 228 ? -10.105 -10.425 4.619 1.00 72.12 228 ASP A O 1
ATOM 1783 N N . VAL A 1 229 ? -8.426 -11.673 3.823 1.00 65.75 229 VAL A N 1
ATOM 1784 C CA . VAL A 1 229 ? -9.076 -12.954 4.153 1.00 65.75 229 VAL A CA 1
ATOM 1785 C C . VAL A 1 229 ? -9.322 -13.086 5.655 1.00 65.75 229 VAL A C 1
ATOM 1787 O O . VAL A 1 229 ? -10.345 -13.625 6.070 1.00 65.75 229 VAL A O 1
ATOM 1790 N N . VAL A 1 230 ? -8.416 -12.566 6.480 1.00 58.69 230 VAL A N 1
ATOM 1791 C CA . VAL A 1 230 ? -8.540 -12.660 7.936 1.00 58.69 230 VAL A CA 1
ATOM 1792 C C . VAL A 1 230 ? -9.469 -11.590 8.489 1.00 58.69 230 VAL A C 1
ATOM 1794 O O . VAL A 1 230 ? -10.259 -11.882 9.384 1.00 58.69 230 VAL A O 1
ATOM 1797 N N . MET A 1 231 ? -9.441 -10.380 7.928 1.00 59.38 231 MET A N 1
ATOM 1798 C CA . MET A 1 231 ? -10.415 -9.342 8.276 1.00 59.38 231 MET A CA 1
ATOM 1799 C C . MET A 1 231 ? -11.834 -9.787 7.939 1.00 59.38 231 MET A C 1
ATOM 1801 O O . MET A 1 231 ? -12.747 -9.616 8.743 1.00 59.38 231 MET A O 1
ATOM 1805 N N . MET A 1 232 ? -12.013 -10.455 6.803 1.00 60.81 232 MET A N 1
ATOM 1806 C CA . MET A 1 232 ? -13.302 -11.006 6.408 1.00 60.81 232 MET A CA 1
ATOM 1807 C C . MET A 1 232 ? -13.805 -12.075 7.388 1.00 60.81 232 MET A C 1
ATOM 1809 O O . MET A 1 232 ? -14.972 -12.046 7.771 1.00 60.81 232 MET A O 1
ATOM 1813 N N . ASP A 1 233 ? -12.929 -12.958 7.875 1.00 53.00 233 ASP A N 1
ATOM 1814 C CA . ASP A 1 233 ? -13.271 -13.917 8.934 1.00 53.00 233 ASP A CA 1
ATOM 1815 C C . ASP A 1 233 ? -13.642 -13.227 10.264 1.00 53.00 233 ASP A C 1
ATOM 1817 O O . ASP A 1 233 ? -14.549 -13.680 10.968 1.00 53.00 233 ASP A O 1
ATOM 1821 N N . LEU A 1 234 ? -12.956 -12.138 10.627 1.00 54.53 234 LEU A N 1
ATOM 1822 C CA . LEU A 1 234 ? -13.239 -11.365 11.843 1.00 54.53 234 LEU A CA 1
ATOM 1823 C C . LEU A 1 234 ? -14.599 -10.659 11.762 1.00 54.53 234 LEU A C 1
ATOM 1825 O O . LEU A 1 234 ? -15.383 -10.754 12.708 1.00 54.53 234 LEU A O 1
ATOM 1829 N N . PHE A 1 235 ? -14.922 -10.035 10.626 1.00 56.41 235 PHE A N 1
ATOM 1830 C CA . PHE A 1 235 ? -16.237 -9.432 10.388 1.00 56.41 235 PHE A CA 1
ATOM 1831 C C . PHE A 1 235 ? -17.355 -10.478 10.443 1.00 56.41 235 PHE A C 1
ATOM 1833 O O . PHE A 1 235 ? -18.352 -10.284 11.134 1.00 56.41 235 PHE A O 1
ATOM 1840 N N . VAL A 1 236 ? -17.176 -11.624 9.787 1.00 53.62 236 VAL A N 1
ATOM 1841 C CA . VAL A 1 236 ? -18.156 -12.723 9.770 1.00 53.62 236 VAL A CA 1
ATOM 1842 C C . VAL A 1 236 ? -18.447 -13.248 11.185 1.00 53.62 236 VAL A C 1
ATOM 1844 O O . VAL A 1 236 ? -19.610 -13.432 11.552 1.00 53.62 236 VAL A O 1
ATOM 1847 N N . ASN A 1 237 ? -17.415 -13.392 12.024 1.00 50.31 237 ASN A N 1
ATOM 1848 C CA . ASN A 1 237 ? -17.580 -13.787 13.425 1.00 50.31 237 ASN A CA 1
ATOM 1849 C C . ASN A 1 237 ? -18.249 -12.701 14.286 1.00 50.31 237 ASN A C 1
ATOM 1851 O O . ASN A 1 237 ? -19.052 -13.042 15.154 1.00 50.31 237 ASN A O 1
ATOM 1855 N N . ALA A 1 238 ? -17.968 -11.416 14.043 1.00 52.75 238 ALA A N 1
ATOM 1856 C CA . ALA A 1 238 ? -18.592 -10.303 14.766 1.00 52.75 238 ALA A CA 1
ATOM 1857 C C . ALA A 1 238 ? -20.106 -10.196 14.501 1.00 52.75 238 ALA A C 1
ATOM 1859 O O . ALA A 1 238 ? -20.866 -9.835 15.397 1.00 52.75 238 ALA A O 1
ATOM 1860 N N . PHE A 1 239 ? -20.564 -10.582 13.306 1.00 56.59 239 PHE A N 1
ATOM 1861 C CA . PHE A 1 239 ? -21.989 -10.636 12.955 1.00 56.59 239 PHE A CA 1
ATOM 1862 C C . PHE A 1 239 ? -22.675 -11.968 13.325 1.00 56.59 239 PHE A C 1
ATOM 1864 O O . PHE A 1 239 ? -23.775 -12.245 12.846 1.00 56.59 239 PHE A O 1
ATOM 1871 N N . ASN A 1 240 ? -22.057 -12.807 14.171 1.00 53.41 240 ASN A N 1
ATOM 1872 C CA . ASN A 1 240 ? -22.580 -14.109 14.629 1.00 53.41 240 ASN A CA 1
ATOM 1873 C C . ASN A 1 240 ? -22.943 -15.115 13.514 1.00 53.41 240 ASN A C 1
ATOM 1875 O O . ASN A 1 240 ? -23.526 -16.167 13.789 1.00 53.41 240 ASN A O 1
ATOM 1879 N N . ARG A 1 241 ? -22.565 -14.863 12.258 1.00 54.75 241 ARG A N 1
ATOM 1880 C CA . ARG A 1 241 ? -22.715 -15.824 11.161 1.00 54.75 241 ARG A CA 1
ATOM 1881 C C . ARG A 1 241 ? -21.437 -16.649 11.093 1.00 54.75 241 ARG A C 1
ATOM 1883 O O . ARG A 1 241 ? -20.432 -16.184 10.589 1.00 54.75 241 ARG A O 1
ATOM 1890 N N . ARG A 1 242 ? -21.432 -17.889 11.590 1.00 46.59 242 ARG A N 1
ATOM 1891 C CA . ARG A 1 242 ? -20.264 -18.785 11.449 1.00 46.59 242 ARG A CA 1
ATOM 1892 C C . ARG A 1 242 ? -20.144 -19.291 10.011 1.00 46.59 242 ARG A C 1
ATOM 1894 O O . ARG A 1 242 ? -20.495 -20.434 9.731 1.00 46.59 242 ARG A O 1
ATOM 1901 N N . ILE A 1 243 ? -19.631 -18.473 9.096 1.00 51.44 243 ILE A N 1
ATOM 1902 C CA . ILE A 1 243 ? -19.227 -18.960 7.774 1.00 51.44 243 ILE A CA 1
ATOM 1903 C C . ILE A 1 243 ? -17.724 -19.218 7.804 1.00 51.44 243 ILE A C 1
ATOM 1905 O O . ILE A 1 243 ? -16.913 -18.301 7.811 1.00 51.44 243 ILE A O 1
ATOM 1909 N N . HIS A 1 244 ? -17.338 -20.495 7.831 1.00 51.34 244 HIS A N 1
ATOM 1910 C CA . HIS A 1 244 ? -15.963 -20.895 7.538 1.00 51.34 244 HIS A CA 1
ATOM 1911 C C . HIS A 1 244 ? -15.722 -20.751 6.038 1.00 51.34 244 HIS A C 1
ATOM 1913 O O . HIS A 1 244 ? -16.007 -21.654 5.2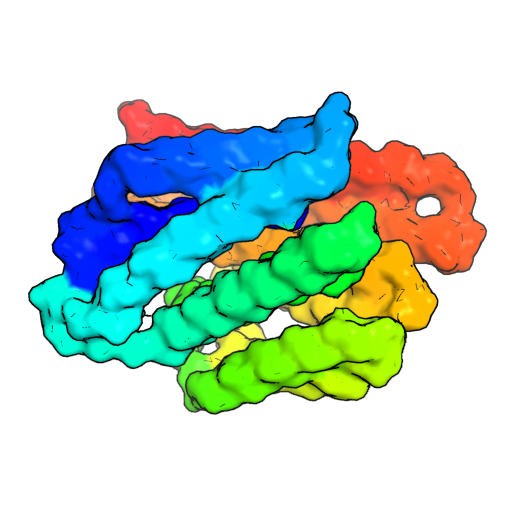48 1.00 51.34 244 HIS A O 1
ATOM 1919 N N . VAL A 1 245 ? -15.206 -19.594 5.641 1.00 55.88 245 VAL A N 1
ATOM 1920 C CA . VAL A 1 245 ? -14.834 -19.337 4.256 1.00 55.88 245 VAL A CA 1
ATOM 1921 C C . VAL A 1 245 ? -13.506 -20.044 3.979 1.00 55.88 245 VAL A C 1
ATOM 1923 O O . VAL A 1 245 ? -12.479 -19.731 4.576 1.00 55.88 245 VAL A O 1
ATOM 1926 N N . LYS A 1 246 ? -13.507 -21.032 3.075 1.00 65.50 246 LYS A N 1
ATOM 1927 C CA . LYS A 1 246 ? -12.258 -21.598 2.544 1.00 65.50 246 LYS A CA 1
ATOM 1928 C C . LYS A 1 246 ? -11.685 -20.620 1.511 1.00 65.50 246 LYS A C 1
ATOM 1930 O O . LYS A 1 246 ? -12.321 -20.435 0.470 1.00 65.50 246 LYS A O 1
ATOM 1935 N N . PRO A 1 247 ? -10.511 -20.012 1.750 1.00 71.31 247 PRO A N 1
ATOM 1936 C CA . PRO A 1 247 ? -9.900 -19.135 0.764 1.00 71.31 247 PRO A CA 1
ATOM 1937 C C . PRO A 1 247 ? -9.438 -19.951 -0.449 1.00 71.31 247 PRO A C 1
ATOM 1939 O O . PRO A 1 247 ? -8.944 -21.074 -0.320 1.00 71.31 247 PRO A O 1
ATOM 1942 N N . SER A 1 248 ? -9.625 -19.392 -1.643 1.00 80.94 248 SER A N 1
ATOM 1943 C CA . SER A 1 248 ? -9.150 -20.002 -2.885 1.00 80.94 248 SER A CA 1
ATOM 1944 C C . SER A 1 248 ? -7.688 -19.652 -3.106 1.00 80.94 248 SER A C 1
ATOM 1946 O O . SER A 1 248 ? -7.329 -18.484 -3.054 1.00 80.94 248 SER A O 1
ATOM 1948 N N . TYR A 1 249 ? -6.862 -20.641 -3.436 1.00 87.19 249 TYR A N 1
ATOM 1949 C CA . TYR A 1 249 ? -5.456 -20.431 -3.795 1.00 87.19 249 TYR A CA 1
ATOM 1950 C C . TYR A 1 249 ? -5.259 -20.011 -5.261 1.00 87.19 249 TYR A C 1
ATOM 1952 O O . TYR A 1 249 ? -4.136 -19.734 -5.670 1.00 87.19 249 TYR A O 1
ATOM 1960 N N . ILE A 1 250 ? -6.327 -19.941 -6.064 1.00 87.62 250 ILE A N 1
ATOM 1961 C CA . ILE A 1 250 ? -6.239 -19.559 -7.483 1.00 87.62 250 ILE A CA 1
ATOM 1962 C C . ILE A 1 250 ? -5.634 -18.154 -7.666 1.00 87.62 250 ILE A C 1
ATOM 1964 O O . ILE A 1 250 ? -4.668 -18.048 -8.426 1.00 87.62 250 ILE A O 1
ATOM 1968 N N . PRO A 1 251 ? -6.099 -17.095 -6.964 1.00 86.94 251 PRO A N 1
ATOM 1969 C CA . PRO A 1 251 ? -5.517 -15.760 -7.103 1.00 86.94 251 PRO A CA 1
ATOM 1970 C C . PRO A 1 251 ? -4.025 -15.735 -6.768 1.00 86.94 251 PRO A C 1
ATOM 1972 O O . PRO A 1 251 ? -3.232 -15.129 -7.484 1.00 86.94 251 PRO A O 1
ATOM 1975 N N . PHE A 1 252 ? -3.641 -16.454 -5.711 1.00 89.38 252 PHE A N 1
ATOM 1976 C CA . PHE A 1 252 ? -2.257 -16.609 -5.286 1.00 89.38 252 PHE A CA 1
ATOM 1977 C C . PHE A 1 252 ? -1.390 -17.264 -6.366 1.00 89.38 252 PHE A C 1
ATOM 1979 O O . PHE A 1 252 ? -0.329 -16.737 -6.700 1.00 89.38 252 PHE A O 1
ATOM 1986 N N . ILE A 1 253 ? -1.828 -18.397 -6.922 1.00 91.44 253 ILE A N 1
ATOM 1987 C CA . ILE A 1 253 ? -1.062 -19.130 -7.937 1.00 91.44 253 ILE A CA 1
ATOM 1988 C C . ILE A 1 253 ? -0.902 -18.266 -9.188 1.00 91.44 253 ILE A C 1
ATOM 1990 O O . ILE A 1 253 ? 0.217 -18.080 -9.656 1.00 91.44 253 ILE A O 1
ATOM 1994 N N . LEU A 1 254 ? -1.995 -17.697 -9.701 1.00 91.88 254 LEU A N 1
ATOM 1995 C CA . LEU A 1 254 ? -1.975 -16.892 -10.925 1.00 91.88 254 LEU A CA 1
ATOM 1996 C C . LEU A 1 254 ? -1.063 -15.667 -10.794 1.00 91.88 254 LEU A C 1
ATOM 1998 O O . LEU A 1 254 ? -0.239 -15.413 -11.675 1.00 91.88 254 LEU A O 1
ATOM 2002 N N . LEU A 1 255 ? -1.164 -14.947 -9.672 1.00 91.38 255 LEU A N 1
ATOM 2003 C CA . LEU A 1 255 ? -0.354 -13.760 -9.416 1.00 91.38 255 LEU A CA 1
ATOM 2004 C C . LEU A 1 255 ? 1.141 -14.102 -9.335 1.00 91.38 255 LEU A C 1
ATOM 2006 O O . LEU A 1 255 ? 1.955 -13.468 -10.006 1.00 91.38 255 LEU A O 1
ATOM 2010 N N . ASN A 1 256 ? 1.507 -15.127 -8.563 1.00 92.25 256 ASN A N 1
ATOM 2011 C CA . ASN A 1 256 ? 2.910 -15.470 -8.318 1.00 92.25 256 ASN A CA 1
ATOM 2012 C C . ASN A 1 256 ? 3.578 -16.180 -9.504 1.00 92.25 256 ASN A C 1
ATOM 2014 O O . ASN A 1 256 ? 4.746 -15.912 -9.798 1.00 92.25 256 ASN A O 1
ATOM 2018 N N . VAL A 1 257 ? 2.845 -17.029 -10.231 1.00 91.75 257 VAL A N 1
ATOM 2019 C CA . VAL A 1 257 ? 3.332 -17.639 -11.480 1.00 91.75 257 VAL A CA 1
ATOM 2020 C C . VAL A 1 257 ? 3.558 -16.562 -12.535 1.00 91.75 257 VAL A C 1
ATOM 2022 O O . VAL A 1 257 ? 4.635 -16.514 -13.128 1.00 91.75 257 VAL A O 1
ATOM 2025 N N . GLY A 1 258 ? 2.599 -15.650 -12.721 1.00 89.31 258 GLY A N 1
ATOM 2026 C CA . GLY A 1 258 ? 2.761 -14.533 -13.650 1.00 89.31 258 GLY A CA 1
ATOM 2027 C C . GLY A 1 258 ? 3.949 -13.640 -13.283 1.00 89.31 258 GLY A C 1
ATOM 2028 O O . GLY A 1 258 ? 4.666 -13.168 -14.161 1.00 89.31 258 GLY A O 1
ATOM 2029 N N . LEU A 1 259 ? 4.208 -13.411 -11.992 1.00 90.88 259 LEU A N 1
ATOM 2030 C CA . LEU A 1 259 ? 5.370 -12.634 -11.552 1.00 90.88 259 LEU A CA 1
ATOM 2031 C C . LEU A 1 259 ? 6.699 -13.354 -11.806 1.00 90.88 259 LEU A C 1
ATOM 2033 O O . LEU A 1 259 ? 7.645 -12.748 -12.302 1.00 90.88 259 LEU A O 1
ATOM 2037 N N . THR A 1 260 ? 6.751 -14.657 -11.531 1.00 90.19 260 THR A N 1
ATOM 2038 C CA . THR A 1 260 ? 7.944 -15.474 -11.789 1.00 90.19 260 THR A CA 1
ATOM 2039 C C . THR A 1 260 ? 8.259 -15.504 -13.281 1.00 90.19 260 THR A C 1
ATOM 2041 O O . THR A 1 260 ? 9.403 -15.278 -13.665 1.00 90.19 260 THR A O 1
ATOM 2044 N N . MET A 1 261 ? 7.246 -15.677 -14.137 1.00 87.69 261 MET A N 1
ATOM 2045 C CA . MET A 1 261 ? 7.393 -15.579 -15.594 1.00 87.69 261 MET A CA 1
ATOM 2046 C C . MET A 1 261 ? 7.986 -14.231 -16.024 1.00 87.69 261 MET A C 1
ATOM 2048 O O . MET A 1 261 ? 8.894 -14.190 -16.854 1.00 87.69 261 MET A O 1
ATOM 2052 N N . ARG A 1 262 ? 7.542 -13.125 -15.416 1.00 87.31 262 ARG A N 1
ATOM 2053 C CA . ARG A 1 262 ? 8.097 -11.795 -15.699 1.00 87.31 262 ARG A CA 1
ATOM 2054 C C . ARG A 1 262 ? 9.567 -11.667 -15.294 1.00 87.31 262 ARG A C 1
ATOM 2056 O O . ARG A 1 262 ? 10.359 -11.105 -16.043 1.00 87.31 262 ARG A O 1
ATOM 2063 N N . PHE A 1 263 ? 9.952 -12.193 -14.134 1.00 87.81 263 PHE A N 1
ATOM 2064 C CA . PHE A 1 263 ? 11.352 -12.155 -13.697 1.00 87.81 263 PHE A CA 1
ATOM 2065 C C . PHE A 1 263 ? 12.240 -13.006 -14.596 1.00 87.81 263 PHE A C 1
ATOM 2067 O O . PHE A 1 263 ? 13.298 -12.549 -15.011 1.00 87.81 263 PHE A O 1
ATOM 2074 N N . LEU A 1 264 ? 11.776 -14.201 -14.958 1.00 85.44 264 LEU A N 1
ATOM 2075 C CA . LEU A 1 264 ? 12.450 -15.089 -15.901 1.00 85.44 264 LEU A CA 1
ATOM 2076 C C . LEU A 1 264 ? 12.717 -14.401 -17.249 1.00 85.44 264 LEU A C 1
ATOM 2078 O O . LEU A 1 264 ? 13.821 -14.513 -17.778 1.00 85.44 264 LEU A O 1
ATOM 2082 N N . TYR A 1 265 ? 11.757 -13.630 -17.768 1.00 83.44 265 TYR A N 1
ATOM 2083 C CA . TYR A 1 265 ? 11.960 -12.808 -18.964 1.00 83.44 265 TYR A CA 1
ATOM 2084 C C . TYR A 1 265 ? 13.092 -11.780 -18.789 1.00 83.44 265 TYR A C 1
ATOM 2086 O O . TYR A 1 265 ? 13.970 -11.691 -19.646 1.00 83.44 265 TYR A O 1
ATOM 2094 N N . ASN A 1 266 ? 13.148 -11.066 -17.658 1.00 80.75 266 ASN A N 1
ATOM 2095 C CA . ASN A 1 266 ? 14.238 -10.116 -17.385 1.00 80.75 266 ASN A CA 1
ATOM 2096 C C . ASN A 1 266 ? 15.626 -10.772 -17.293 1.00 80.75 266 ASN A C 1
ATOM 2098 O O . ASN A 1 266 ? 16.628 -10.086 -17.471 1.00 80.75 266 ASN A O 1
ATOM 2102 N N . PHE A 1 267 ? 15.701 -12.082 -17.046 1.00 83.12 267 PHE A N 1
ATOM 2103 C CA . PHE A 1 267 ? 16.950 -12.850 -17.064 1.00 83.12 267 PHE A CA 1
ATOM 2104 C C . PHE A 1 267 ? 17.289 -13.452 -18.442 1.00 83.12 267 PHE A C 1
ATOM 2106 O O . PHE A 1 267 ? 18.197 -14.274 -18.540 1.00 83.12 267 PHE A O 1
ATOM 2113 N N . GLY A 1 268 ? 16.606 -13.034 -19.515 1.00 77.19 268 GLY A N 1
ATOM 2114 C CA . GLY A 1 268 ? 16.955 -13.384 -20.899 1.00 77.19 268 GLY A CA 1
ATOM 2115 C C . GLY A 1 268 ? 16.138 -14.523 -21.516 1.00 77.19 268 GLY A C 1
ATOM 2116 O O . GLY A 1 268 ? 16.514 -15.038 -22.568 1.00 77.19 268 GLY A O 1
ATOM 2117 N N . LEU A 1 269 ? 15.026 -14.928 -20.893 1.00 76.62 269 LEU A N 1
ATOM 2118 C CA . LEU A 1 269 ? 14.106 -15.915 -21.469 1.00 76.62 269 LEU A CA 1
ATOM 2119 C C . LEU A 1 269 ? 13.136 -15.282 -22.489 1.00 76.62 269 LEU A C 1
ATOM 2121 O O . LEU A 1 269 ? 12.920 -14.075 -22.521 1.00 76.62 269 LEU A O 1
ATOM 2125 N N . SER A 1 270 ? 12.556 -16.112 -23.360 1.00 72.31 270 SER A N 1
ATOM 2126 C CA . SER A 1 270 ? 11.850 -15.692 -24.583 1.00 72.31 270 SER A CA 1
ATOM 2127 C C . SER A 1 270 ? 10.588 -14.827 -24.375 1.00 72.31 270 SER A C 1
ATOM 2129 O O . SER A 1 270 ? 9.819 -15.047 -23.440 1.00 72.31 270 SER A O 1
ATOM 2131 N N . ILE A 1 271 ? 10.302 -13.945 -25.346 1.00 64.44 271 ILE A N 1
ATOM 2132 C CA . ILE A 1 271 ? 9.158 -13.001 -25.422 1.00 64.44 271 ILE A CA 1
ATOM 2133 C C . ILE A 1 271 ? 7.764 -13.609 -25.117 1.00 64.44 271 ILE A C 1
ATOM 2135 O O . ILE A 1 271 ? 6.981 -12.946 -24.432 1.00 64.44 271 ILE A O 1
ATOM 2139 N N . PRO A 1 272 ? 7.411 -14.843 -25.540 1.00 59.69 272 PRO A N 1
ATOM 2140 C CA . PRO A 1 272 ? 6.095 -15.429 -25.246 1.00 59.69 272 PRO A CA 1
ATOM 2141 C C . PRO A 1 272 ? 5.776 -15.563 -23.747 1.00 59.69 272 PRO A C 1
ATOM 2143 O O . PRO A 1 272 ? 4.610 -15.548 -23.359 1.00 59.69 272 PRO A O 1
ATOM 2146 N N . ILE A 1 273 ? 6.801 -15.638 -22.893 1.00 64.88 273 ILE A N 1
ATOM 2147 C CA . ILE A 1 273 ? 6.657 -15.724 -21.432 1.00 64.88 273 ILE A CA 1
ATOM 2148 C C . ILE A 1 273 ? 6.129 -14.398 -20.854 1.00 64.88 273 ILE A C 1
ATOM 2150 O O . ILE A 1 273 ? 5.330 -14.403 -19.917 1.00 64.88 273 ILE A O 1
ATOM 2154 N N . LEU A 1 274 ? 6.496 -13.259 -21.453 1.00 64.50 274 LEU A N 1
ATOM 2155 C CA . LEU A 1 274 ? 6.010 -11.939 -21.043 1.00 64.50 274 LEU A CA 1
ATOM 2156 C C . LEU A 1 274 ? 4.528 -11.742 -21.392 1.00 64.50 274 LEU A C 1
ATOM 2158 O O . LEU A 1 274 ? 3.775 -11.183 -20.594 1.00 64.50 274 LEU A O 1
ATOM 2162 N N . LEU A 1 275 ? 4.099 -12.237 -22.558 1.00 71.94 275 LEU A N 1
ATOM 2163 C CA . LEU A 1 275 ? 2.716 -12.096 -23.031 1.00 71.94 275 LEU A CA 1
ATOM 2164 C C . LEU A 1 275 ? 1.708 -12.810 -22.124 1.00 71.94 275 LEU A C 1
ATOM 2166 O O . LEU A 1 275 ? 0.566 -12.373 -22.032 1.00 71.94 275 LEU A O 1
ATOM 2170 N N . LEU A 1 276 ? 2.127 -13.870 -21.428 1.00 79.62 276 LEU A N 1
ATOM 2171 C CA . LEU A 1 276 ? 1.295 -14.587 -20.460 1.00 79.62 276 LEU A CA 1
ATOM 2172 C C . LEU A 1 276 ? 1.410 -14.021 -19.037 1.00 79.62 276 LEU A C 1
ATOM 2174 O O . LEU A 1 276 ? 0.449 -14.101 -18.273 1.00 79.62 276 LEU A O 1
ATOM 2178 N N . ALA A 1 277 ? 2.538 -13.399 -18.684 1.00 79.94 277 ALA A N 1
ATOM 2179 C CA . ALA A 1 277 ? 2.780 -12.870 -17.344 1.00 79.94 277 ALA A CA 1
ATOM 2180 C C . ALA A 1 277 ? 1.736 -11.824 -16.912 1.00 79.94 277 ALA A C 1
ATOM 2182 O O . ALA A 1 277 ? 1.153 -11.937 -15.830 1.00 79.94 277 ALA A O 1
ATOM 2183 N N . SER A 1 278 ? 1.470 -10.817 -17.752 1.00 80.88 278 SER A N 1
ATOM 2184 C CA . SER A 1 278 ? 0.528 -9.738 -17.419 1.00 80.88 278 SER A CA 1
ATOM 2185 C C . SER A 1 278 ? -0.937 -10.199 -17.343 1.00 80.88 278 SER A C 1
ATOM 2187 O O . SER A 1 278 ? -1.590 -9.863 -16.352 1.00 80.88 278 SER A O 1
ATOM 2189 N N . PRO A 1 279 ? -1.469 -11.000 -18.294 1.00 85.69 279 PRO A N 1
ATOM 2190 C CA . PRO A 1 279 ? -2.805 -11.581 -18.165 1.00 85.69 279 PRO A CA 1
ATOM 2191 C C . PRO A 1 279 ? -2.969 -12.445 -16.915 1.00 85.69 279 PRO A C 1
ATOM 2193 O O . PRO A 1 279 ? -3.977 -12.313 -16.228 1.00 85.69 279 PRO A O 1
ATOM 2196 N N . LEU A 1 280 ? -1.982 -13.280 -16.570 1.00 87.69 280 LEU A N 1
ATOM 2197 C CA . LEU A 1 280 ? -2.044 -14.111 -15.362 1.00 87.69 280 LEU A CA 1
ATOM 2198 C C . LEU A 1 280 ? -2.143 -13.259 -14.092 1.00 87.69 280 LEU A C 1
ATOM 2200 O O . LEU A 1 280 ? -2.998 -13.521 -13.247 1.00 87.69 280 LEU A O 1
ATOM 2204 N N . GLN A 1 281 ? -1.334 -12.202 -13.981 1.00 86.88 281 GLN A N 1
ATOM 2205 C CA . GLN A 1 281 ? -1.405 -11.266 -12.854 1.00 86.88 281 GLN A CA 1
ATOM 2206 C C . GLN A 1 281 ? -2.768 -10.559 -12.796 1.00 86.88 281 GLN A C 1
ATOM 2208 O O . GLN A 1 281 ? -3.393 -10.516 -11.736 1.00 86.88 281 GLN A O 1
ATOM 2213 N N . GLY A 1 282 ? -3.265 -10.058 -13.932 1.00 84.94 282 GLY A N 1
ATOM 2214 C CA . GLY A 1 282 ? -4.561 -9.379 -14.017 1.00 84.94 282 GLY A CA 1
ATOM 2215 C C . GLY A 1 282 ? -5.740 -10.285 -13.656 1.00 84.94 282 GLY A C 1
ATOM 2216 O O . GLY A 1 282 ? -6.581 -9.906 -12.841 1.00 84.94 282 GLY A O 1
ATOM 2217 N N . ILE A 1 283 ? -5.779 -11.506 -14.198 1.00 87.94 283 ILE A N 1
ATOM 2218 C CA . ILE A 1 283 ? -6.805 -12.510 -13.873 1.00 87.94 283 ILE A CA 1
ATOM 2219 C C . ILE A 1 283 ? -6.692 -12.920 -12.405 1.00 87.94 283 ILE A C 1
ATOM 2221 O O . ILE A 1 283 ? -7.716 -13.042 -11.737 1.00 87.94 283 ILE A O 1
ATOM 2225 N N . GLY A 1 284 ? -5.477 -13.074 -11.872 1.00 85.50 284 GLY A N 1
ATOM 2226 C CA . GLY A 1 284 ? -5.248 -13.327 -10.450 1.00 85.50 284 GLY A CA 1
ATOM 2227 C C . GLY A 1 284 ? -5.913 -12.265 -9.576 1.00 85.50 284 GLY A C 1
ATOM 2228 O O . GLY A 1 284 ? -6.748 -12.599 -8.736 1.00 85.50 284 GLY A O 1
ATOM 2229 N N . ILE A 1 285 ? -5.638 -10.987 -9.843 1.00 84.69 285 ILE A N 1
ATOM 2230 C CA . ILE A 1 285 ? -6.215 -9.855 -9.104 1.00 84.69 285 ILE A CA 1
ATOM 2231 C C . ILE A 1 285 ? -7.745 -9.810 -9.234 1.00 84.69 285 ILE A C 1
ATOM 2233 O O . ILE A 1 285 ? -8.448 -9.715 -8.230 1.00 84.69 285 ILE A O 1
ATOM 2237 N N . LEU A 1 286 ? -8.284 -9.927 -10.449 1.00 86.31 286 LEU A N 1
ATOM 2238 C CA . LEU A 1 286 ? -9.735 -9.924 -10.673 1.00 86.31 286 LEU A CA 1
ATOM 2239 C C . LEU A 1 286 ? -10.423 -11.112 -9.994 1.00 86.31 286 LEU A C 1
ATOM 2241 O O . LEU A 1 286 ? -11.488 -10.956 -9.400 1.00 86.31 286 LEU A O 1
ATOM 2245 N N . SER A 1 287 ? -9.809 -12.295 -10.049 1.00 85.25 287 SER A N 1
ATOM 2246 C CA . SER A 1 287 ? -10.348 -13.499 -9.420 1.00 85.25 287 SER A CA 1
ATOM 2247 C C . SER A 1 287 ? -10.421 -13.358 -7.903 1.00 85.25 287 SER A C 1
ATOM 2249 O O . SER A 1 287 ? -11.415 -13.787 -7.322 1.00 85.25 287 SER A O 1
ATOM 2251 N N . PHE A 1 288 ? -9.440 -12.698 -7.274 1.00 83.12 288 PHE A N 1
ATOM 2252 C CA . PHE A 1 288 ? -9.512 -12.351 -5.857 1.00 83.12 288 PHE A CA 1
ATOM 2253 C C . PHE A 1 288 ? -10.762 -11.514 -5.576 1.00 83.12 288 PHE A C 1
ATOM 2255 O O . PHE A 1 288 ? -11.607 -11.946 -4.800 1.00 83.12 288 PHE A O 1
ATOM 2262 N N . PHE A 1 289 ? -10.955 -10.391 -6.277 1.00 79.00 289 PHE A N 1
ATOM 2263 C CA . PHE A 1 289 ? -12.121 -9.526 -6.051 1.00 79.00 289 PHE A CA 1
ATOM 2264 C C . PHE A 1 289 ? -13.451 -10.225 -6.285 1.00 79.00 289 PHE A C 1
ATOM 2266 O O . PHE A 1 289 ? -14.363 -10.077 -5.479 1.00 79.00 289 PHE A O 1
ATOM 2273 N N . VAL A 1 290 ? -13.578 -11.001 -7.361 1.00 82.19 290 VAL A N 1
ATOM 2274 C CA . VAL A 1 290 ? -14.818 -11.729 -7.657 1.00 82.19 290 VAL A CA 1
ATOM 2275 C C . VAL A 1 290 ? -15.123 -12.747 -6.562 1.00 82.19 290 VAL A C 1
ATOM 2277 O O . VAL A 1 290 ? -16.281 -12.900 -6.175 1.00 82.19 290 VAL A O 1
ATOM 2280 N N . LEU A 1 291 ? -14.110 -13.453 -6.059 1.00 79.19 291 LEU A N 1
ATOM 2281 C CA . LEU A 1 291 ? -14.291 -14.439 -4.997 1.00 79.19 291 LEU A CA 1
ATOM 2282 C C . LEU A 1 291 ? -14.629 -13.769 -3.666 1.00 79.19 291 LEU A C 1
ATOM 2284 O O . LEU A 1 291 ? -15.586 -14.194 -3.022 1.00 79.19 291 LEU A O 1
ATOM 2288 N N . THR A 1 292 ? -13.928 -12.696 -3.305 1.00 72.81 292 THR A N 1
ATOM 2289 C CA . THR A 1 292 ? -14.210 -11.897 -2.107 1.00 72.81 292 THR A CA 1
ATOM 2290 C C . THR A 1 292 ? -15.616 -11.295 -2.175 1.00 72.81 292 THR A C 1
ATOM 2292 O O . THR A 1 292 ? -16.405 -11.458 -1.250 1.00 72.81 292 THR A O 1
ATOM 2295 N N . LEU A 1 293 ? -16.011 -10.698 -3.304 1.00 72.94 293 LEU A N 1
ATOM 2296 C CA . LEU A 1 293 ? -17.350 -10.128 -3.487 1.00 72.94 293 LEU A CA 1
ATOM 2297 C C . LEU A 1 293 ? -18.443 -11.198 -3.402 1.00 72.94 293 LEU A C 1
ATOM 2299 O O . LEU A 1 293 ? -19.440 -11.001 -2.714 1.00 72.94 293 LEU A O 1
ATOM 2303 N N . LYS A 1 294 ? -18.256 -12.355 -4.052 1.00 72.75 294 LYS A N 1
ATOM 2304 C CA . LYS A 1 294 ? -19.196 -13.484 -3.940 1.00 72.75 294 LYS A CA 1
ATOM 2305 C C . LYS A 1 294 ? -19.362 -13.943 -2.497 1.00 72.75 294 LYS A C 1
ATOM 2307 O O . LYS A 1 294 ? -20.464 -14.324 -2.118 1.00 72.75 294 LYS A O 1
ATOM 2312 N N . GLN A 1 295 ? -18.288 -13.927 -1.714 1.00 66.81 295 GLN A N 1
ATOM 2313 C CA . GLN A 1 295 ? -18.338 -14.284 -0.301 1.00 66.81 295 GLN A CA 1
ATOM 2314 C C . GLN A 1 295 ? -19.132 -13.243 0.501 1.00 66.81 295 GLN A C 1
ATOM 2316 O O . GLN A 1 295 ? -19.997 -13.645 1.271 1.00 66.81 295 GLN A O 1
ATOM 2321 N N . VAL A 1 296 ? -18.924 -11.938 0.267 1.00 63.06 296 VAL A N 1
ATOM 2322 C CA . VAL A 1 296 ? -19.700 -10.856 0.914 1.00 63.06 296 VAL A CA 1
ATOM 2323 C C . VAL A 1 296 ? -21.183 -10.915 0.535 1.00 63.06 296 VAL A C 1
ATOM 2325 O O . VAL A 1 296 ? -22.043 -10.764 1.391 1.00 63.06 296 VAL A O 1
ATOM 2328 N N . VAL A 1 297 ? -21.511 -11.134 -0.740 1.00 64.62 297 VAL A N 1
ATOM 2329 C CA . VAL A 1 297 ? -22.908 -11.110 -1.210 1.00 64.62 297 VAL A CA 1
ATOM 2330 C C . VAL A 1 297 ? -23.673 -12.355 -0.768 1.00 64.62 297 VAL A C 1
ATOM 2332 O O . VAL A 1 297 ? -24.795 -12.226 -0.294 1.00 64.62 297 VAL A O 1
ATOM 2335 N N . ARG A 1 298 ? -23.065 -13.549 -0.828 1.00 59.53 298 ARG A N 1
ATOM 2336 C CA . ARG A 1 298 ? -23.693 -14.780 -0.304 1.00 59.53 298 ARG A CA 1
ATOM 2337 C C . ARG A 1 298 ? -23.892 -14.763 1.206 1.00 59.53 298 ARG A C 1
ATOM 2339 O O . ARG A 1 298 ? -24.677 -15.550 1.709 1.00 59.53 298 ARG A O 1
ATOM 2346 N N . LEU A 1 299 ? -23.174 -13.907 1.931 1.00 51.53 299 LEU A N 1
ATOM 2347 C CA . LEU A 1 299 ? -23.441 -13.673 3.345 1.00 51.53 299 LEU A CA 1
ATOM 2348 C C . LEU A 1 299 ? -24.760 -12.927 3.568 1.00 51.53 299 LEU A C 1
ATOM 2350 O O . LEU A 1 299 ? -25.204 -12.948 4.704 1.00 51.53 299 LEU A O 1
ATOM 2354 N N . ASN A 1 300 ? -25.360 -12.275 2.562 1.00 45.38 300 ASN A N 1
ATOM 2355 C CA . ASN A 1 300 ? -26.598 -11.489 2.680 1.00 45.38 300 ASN A CA 1
ATOM 2356 C C . ASN A 1 300 ? -27.863 -12.211 2.176 1.00 45.38 300 ASN A C 1
ATOM 2358 O O . ASN A 1 300 ? -28.950 -11.650 2.313 1.00 45.38 300 ASN A O 1
ATOM 2362 N N . GLU A 1 301 ? -27.723 -13.422 1.633 1.00 43.72 301 GLU A N 1
ATOM 2363 C CA . GLU A 1 301 ? -28.823 -14.364 1.357 1.00 43.72 301 GLU A CA 1
ATOM 2364 C C . GLU A 1 301 ? -29.010 -15.319 2.547 1.00 43.72 301 GLU A C 1
ATOM 2366 O O . GLU A 1 301 ? -30.177 -15.635 2.868 1.00 43.72 301 GLU A O 1
#

Radius of gyration: 18.98 Å; chains: 1; bounding box: 50×43×51 Å

Foldseek 3Di:
DLLQVLVVVLLCCQQPVLLCVFEVGGHDPVLSVLLNVLSVQLVVCVVPNFPLSNLVSSLSNLVSSLVSLVRLCDQGPVRDHRDLLSVLSNVLSVLLSVQSVVCSVVRHDDQLLSLLNLVSNLLSVLQPQLCLLQVDQQPDSVLSVQLSVLCNVLSVPPPVSLVSLVSSLVSSVNRSCLVVRPDDPQLNVLQVQLSVLSNQLSVVRVDPQSNCCSRVQRNRVSSVLSRVVSVVCVVCVVVVNPDPDDDDCQLVCLSVQLSVLSVVVVVPDDPVSPVSSVVSNVCSVVVSVVSSVVVVVVVVD